Protein AF-A0A9W4XB88-F1 (afdb_monomer_lite)

Organism: NCBI:txid1114861

Secondary structure (DSSP, 8-state):
---TTS-------HHHHHHHHHHHHH-TT---EEEPP--HHHHHHHHHHHTSHHHHHHHHHHHHHHHHHTT--EEEEEESTTGGGS-HHHHHHHHHHHHHHHTTTSEEEEEE--SSTTTTTTS-HHHHHHH-SEEEE-GGG-S-THHHHHTT--GGGEEEEE-GGGT--HHHHHHHHHT-EEETTEEE----EEES-SSSTTHHHHHHHHHHHHHHHHT--SEEEEEHHHHHHTSSS--EEEEEEEEESSSEEEEEEEEE-TTSS-EEE---EE-S-SEEPPPEE-SS-B-EEEEEEEEETTEEEEEEEEETTEEESSS--TT-EEEEEEEEEPPTT--EEEEEEEEEEEE-TTS-EEEEEEEEEEEE-

Radius of gyration: 24.88 Å; chains: 1; bounding box: 61×43×67 Å

InterPro domains:
  IPR001223 Glycoside hydrolase family 18, catalytic domain [PF00704] (17-178)
  IPR001223 Glycoside hydrolase family 18, catalytic domain [PS51910] (1-216)
  IPR001229 Jacalin-like lectin domain [PF01419] (239-347)
  IPR001579 Glycosyl hydrolase family 18, active site [PS01095] (72-80)
  IPR017853 Glycoside hydrolase superfamily [SSF51445] (14-201)
  IPR036404 Jacalin-like lectin domain superfamily [G3DSA:2.100.10.30] (217-355)
  IPR036404 Jacalin-like lectin domain superfamily [SSF51101] (225-347)
  IPR050314 Glycosyl hydrolase family 18 [PTHR11177] (21-157)

pLDDT: mean 88.57, std 10.97, range [40.69, 98.81]

Structure (mmCIF, N/CA/C/O backbone):
data_AF-A0A9W4XB88-F1
#
_entry.id   AF-A0A9W4XB88-F1
#
loop_
_atom_site.group_PDB
_atom_site.id
_atom_site.type_symbol
_atom_site.label_atom_id
_atom_site.label_alt_id
_atom_site.label_comp_id
_atom_site.label_asym_id
_atom_site.label_entity_id
_atom_site.label_seq_id
_atom_site.pdbx_PDB_ins_code
_atom_site.Cartn_x
_atom_site.Cartn_y
_atom_site.Cartn_z
_atom_site.occupancy
_atom_site.B_iso_or_equiv
_atom_site.auth_seq_id
_atom_site.auth_comp_id
_atom_site.auth_asym_id
_atom_site.auth_atom_id
_atom_site.pdbx_PDB_model_num
ATOM 1 N N . MET A 1 1 ? 18.241 16.055 -10.807 1.00 57.50 1 MET A N 1
ATOM 2 C CA . MET A 1 1 ? 19.396 16.071 -11.732 1.00 57.50 1 MET A CA 1
ATOM 3 C C . MET A 1 1 ? 19.691 17.529 -12.034 1.00 57.50 1 MET A C 1
ATOM 5 O O . MET A 1 1 ? 18.735 18.266 -12.198 1.00 57.50 1 MET A O 1
ATOM 9 N N . SER A 1 2 ? 20.945 17.982 -12.003 1.00 54.78 2 SER A N 1
ATOM 10 C CA . SER A 1 2 ? 21.281 19.403 -12.239 1.00 54.78 2 SER A CA 1
ATOM 11 C C . SER A 1 2 ? 22.012 19.651 -13.565 1.00 54.78 2 SER A C 1
ATOM 13 O O . SER A 1 2 ? 22.229 20.803 -13.932 1.00 54.78 2 SER A O 1
ATOM 15 N N . ASN A 1 3 ? 22.405 18.588 -14.283 1.00 72.94 3 ASN A N 1
ATOM 16 C CA . ASN A 1 3 ? 23.059 18.677 -15.588 1.00 72.94 3 ASN A CA 1
ATOM 17 C C . ASN A 1 3 ? 22.873 17.377 -16.412 1.00 72.94 3 ASN A C 1
ATOM 19 O O . ASN A 1 3 ? 23.525 16.374 -16.105 1.00 72.94 3 ASN A O 1
ATOM 23 N N . PRO A 1 4 ? 22.063 17.367 -17.487 1.00 69.00 4 PRO A N 1
ATOM 24 C CA . PRO A 1 4 ? 21.826 16.169 -18.303 1.00 69.00 4 PRO A CA 1
ATOM 25 C C . PRO A 1 4 ? 23.046 15.722 -19.125 1.00 69.00 4 PRO A C 1
ATOM 27 O O . PRO A 1 4 ? 23.120 14.569 -19.539 1.00 69.00 4 PRO A O 1
ATOM 30 N N . SER A 1 5 ? 24.036 16.598 -19.338 1.00 70.44 5 SER A N 1
ATOM 31 C CA . SER A 1 5 ? 25.291 16.249 -20.030 1.00 70.44 5 SER A CA 1
ATOM 32 C C . SER A 1 5 ? 26.316 15.572 -19.113 1.00 70.44 5 SER A C 1
ATOM 34 O O . SER A 1 5 ? 27.331 15.066 -19.585 1.00 70.44 5 SER A O 1
ATOM 36 N N . SER A 1 6 ? 26.070 15.579 -17.801 1.00 72.38 6 SER A N 1
ATOM 37 C CA . SER A 1 6 ? 26.894 14.928 -16.781 1.00 72.38 6 SER A CA 1
ATOM 38 C C . SER A 1 6 ? 25.986 14.516 -15.619 1.00 72.38 6 SER A C 1
ATOM 40 O O . SER A 1 6 ? 25.973 15.198 -14.589 1.00 72.38 6 SER A O 1
ATOM 42 N N . PRO A 1 7 ? 25.190 13.445 -15.779 1.00 70.75 7 PRO A N 1
ATOM 43 C CA . PRO A 1 7 ? 24.129 13.116 -14.841 1.00 70.75 7 PRO A CA 1
ATOM 44 C C . PRO A 1 7 ? 24.719 12.687 -13.498 1.00 70.75 7 PRO A C 1
ATOM 46 O O . PRO A 1 7 ? 25.173 11.558 -13.342 1.00 70.75 7 PRO A O 1
ATOM 49 N N . THR A 1 8 ? 24.720 13.589 -12.522 1.00 71.75 8 THR A N 1
ATOM 50 C CA . THR A 1 8 ? 25.114 13.311 -11.139 1.00 71.75 8 THR A CA 1
ATOM 51 C C . THR A 1 8 ? 23.884 13.281 -10.237 1.00 71.75 8 THR A C 1
ATOM 53 O O . THR A 1 8 ? 22.905 14.005 -10.449 1.00 71.75 8 THR A O 1
ATOM 56 N N . LEU A 1 9 ? 23.936 12.426 -9.217 1.00 71.50 9 LEU A N 1
ATOM 57 C CA . LEU A 1 9 ? 22.961 12.380 -8.133 1.00 71.50 9 LEU A CA 1
ATOM 58 C C . LEU A 1 9 ? 23.673 12.780 -6.843 1.00 71.50 9 LEU A C 1
ATOM 60 O O . LEU A 1 9 ? 24.771 12.297 -6.564 1.00 71.50 9 LEU A O 1
ATOM 64 N N . GLN A 1 10 ? 23.073 13.688 -6.075 1.00 68.00 10 GLN A N 1
ATOM 65 C CA . GLN A 1 10 ? 23.586 14.032 -4.753 1.00 68.00 10 GLN A CA 1
ATOM 66 C C . GLN A 1 10 ? 23.258 12.889 -3.792 1.00 68.00 10 GLN A C 1
ATOM 68 O O . GLN A 1 10 ? 22.111 12.465 -3.706 1.00 68.00 10 GLN A O 1
ATOM 73 N N . THR A 1 11 ? 24.265 12.393 -3.078 1.00 64.31 11 THR A N 1
ATOM 74 C CA . THR A 1 11 ? 24.152 11.196 -2.231 1.00 64.31 11 THR A CA 1
ATOM 75 C C . THR A 1 11 ? 24.088 11.502 -0.739 1.00 64.31 11 THR A C 1
ATOM 77 O O . THR A 1 11 ? 23.807 10.604 0.041 1.00 64.31 11 THR A O 1
ATOM 80 N N . SER A 1 12 ? 24.330 12.748 -0.320 1.00 65.62 12 SER A N 1
ATOM 81 C CA . SER A 1 12 ? 24.281 13.152 1.086 1.00 65.62 12 SER A CA 1
ATOM 82 C C . SER A 1 12 ? 22.982 13.892 1.407 1.00 65.62 12 SER A C 1
ATOM 84 O O . SER A 1 12 ? 22.835 15.084 1.126 1.00 65.62 12 SER A O 1
ATOM 86 N N . ASN A 1 13 ? 22.045 13.180 2.033 1.00 75.44 13 ASN A N 1
ATOM 87 C CA . ASN A 1 13 ? 20.877 13.763 2.685 1.00 75.44 13 ASN A CA 1
ATOM 88 C C . ASN A 1 13 ? 20.755 13.176 4.099 1.00 75.44 13 ASN A C 1
ATOM 90 O O . ASN A 1 13 ? 20.340 12.034 4.281 1.00 75.44 13 ASN A O 1
ATOM 94 N N . THR A 1 14 ? 21.140 13.961 5.106 1.00 78.88 14 THR A N 1
ATOM 95 C CA . THR A 1 14 ? 21.128 13.533 6.514 1.00 78.88 14 THR A CA 1
ATOM 96 C C . THR A 1 14 ? 19.728 13.197 7.018 1.00 78.88 14 THR A C 1
ATOM 98 O O . THR A 1 14 ? 19.592 12.334 7.878 1.00 78.88 14 THR A O 1
ATOM 101 N N . TYR A 1 15 ? 18.690 13.836 6.472 1.00 83.38 15 TYR A N 1
ATOM 102 C CA . TYR A 1 15 ? 17.307 13.547 6.839 1.00 83.38 15 TYR A CA 1
ATOM 103 C C . TYR A 1 15 ? 16.856 12.185 6.298 1.00 83.38 15 TYR A C 1
ATOM 105 O O . TYR A 1 15 ? 16.325 11.379 7.057 1.00 83.38 15 TYR A O 1
ATOM 113 N N . LEU A 1 16 ? 17.156 11.888 5.028 1.00 86.81 16 LEU A N 1
ATOM 114 C CA . LEU A 1 16 ? 16.873 10.579 4.428 1.00 86.81 16 LEU A CA 1
ATOM 115 C C . LEU A 1 16 ? 17.572 9.450 5.196 1.00 86.81 16 LEU A C 1
ATOM 117 O O . LEU A 1 16 ? 16.940 8.452 5.530 1.00 86.81 16 LEU A O 1
ATOM 121 N N . ALA A 1 17 ? 18.856 9.628 5.523 1.00 87.25 17 ALA A N 1
ATOM 122 C CA . ALA A 1 17 ? 19.613 8.630 6.275 1.00 87.25 17 ALA A CA 1
ATOM 123 C C . ALA A 1 17 ? 18.970 8.323 7.640 1.00 87.25 17 ALA A C 1
ATOM 125 O O . ALA A 1 17 ? 18.869 7.158 8.018 1.00 87.25 17 ALA A O 1
ATOM 126 N N . GLN A 1 18 ? 18.484 9.344 8.356 1.00 89.00 18 GLN A N 1
ATOM 127 C CA . GLN A 1 18 ? 17.785 9.142 9.627 1.00 89.00 18 GLN A CA 1
ATOM 128 C C . GLN A 1 18 ? 16.460 8.391 9.439 1.00 89.00 18 GLN A C 1
ATOM 130 O O . GLN A 1 18 ? 16.188 7.458 10.187 1.00 89.00 18 GLN A O 1
ATOM 135 N N . GLN A 1 19 ? 15.670 8.738 8.417 1.00 89.62 19 GLN A N 1
ATOM 136 C CA . GLN A 1 19 ? 14.402 8.054 8.131 1.00 89.62 19 GLN A CA 1
ATOM 137 C C . GLN A 1 19 ? 14.600 6.567 7.807 1.00 89.62 19 GLN A C 1
ATOM 139 O O . GLN A 1 19 ? 13.843 5.730 8.296 1.00 89.62 19 GLN A O 1
ATOM 144 N N . VAL A 1 20 ? 15.623 6.228 7.015 1.00 92.19 20 VAL A N 1
ATOM 145 C CA . VAL A 1 20 ? 15.955 4.832 6.684 1.00 92.19 20 VAL A CA 1
ATOM 146 C C . VAL A 1 20 ? 16.374 4.056 7.935 1.00 92.19 20 VAL A C 1
ATOM 148 O O . VAL A 1 20 ? 15.894 2.942 8.153 1.00 92.19 20 VAL A O 1
ATOM 151 N N . LEU A 1 21 ? 17.221 4.649 8.783 1.00 91.31 21 LEU A N 1
ATOM 152 C CA . LEU A 1 21 ? 17.644 4.039 10.047 1.00 91.31 21 LEU A CA 1
ATOM 153 C C . LEU A 1 21 ? 16.460 3.797 10.989 1.00 91.31 21 LEU A C 1
ATOM 155 O O . LEU A 1 21 ? 16.327 2.698 11.527 1.00 91.31 21 LEU A O 1
ATOM 159 N N . ASP A 1 22 ? 15.587 4.790 11.156 1.00 90.25 22 ASP A N 1
ATOM 160 C CA . ASP A 1 22 ? 14.412 4.685 12.022 1.00 90.25 22 ASP A CA 1
ATOM 161 C C . ASP A 1 22 ? 13.444 3.607 11.513 1.00 90.25 22 ASP A C 1
ATOM 163 O O . ASP A 1 22 ? 12.981 2.774 12.293 1.00 90.25 22 ASP A O 1
ATOM 167 N N . ALA A 1 23 ? 13.185 3.563 10.201 1.00 86.81 23 ALA A N 1
ATOM 168 C CA . ALA A 1 23 ? 12.319 2.556 9.591 1.00 86.81 23 ALA A CA 1
ATOM 169 C C . ALA A 1 23 ? 12.848 1.129 9.816 1.00 86.81 23 ALA A C 1
ATOM 171 O O . ALA A 1 23 ? 12.098 0.249 10.246 1.00 86.81 23 ALA A O 1
ATOM 172 N N . ARG A 1 24 ? 14.149 0.907 9.595 1.00 92.31 24 ARG A N 1
ATOM 173 C CA . ARG A 1 24 ? 14.790 -0.403 9.798 1.00 92.31 24 ARG A CA 1
ATOM 174 C C . ARG A 1 24 ? 14.900 -0.794 11.270 1.00 92.31 24 ARG A C 1
ATOM 176 O O . ARG A 1 24 ? 14.856 -1.980 11.584 1.00 92.31 24 ARG A O 1
ATOM 183 N N . ALA A 1 25 ? 14.996 0.174 12.181 1.00 89.38 25 ALA A N 1
ATOM 184 C CA . ALA A 1 25 ? 14.941 -0.097 13.615 1.00 89.38 25 ALA A CA 1
ATOM 185 C C . ALA A 1 25 ? 13.572 -0.653 14.050 1.00 89.38 25 ALA A C 1
ATOM 187 O O . ALA A 1 25 ? 13.515 -1.463 14.974 1.00 89.38 25 ALA A O 1
ATOM 188 N N . GLN A 1 26 ? 12.483 -0.246 13.383 1.00 82.62 26 GLN A N 1
ATOM 189 C CA . GLN A 1 26 ? 11.132 -0.767 13.638 1.00 82.62 26 GLN A CA 1
ATOM 190 C C . GLN A 1 26 ? 10.851 -2.078 12.895 1.00 82.62 26 GLN A C 1
ATOM 192 O O . GLN A 1 26 ? 10.185 -2.963 13.429 1.00 82.62 26 GLN A O 1
ATOM 197 N N . ASN A 1 27 ? 11.347 -2.207 11.663 1.00 83.69 27 ASN A N 1
ATOM 198 C CA . ASN A 1 27 ? 11.201 -3.406 10.850 1.00 83.69 27 ASN A CA 1
ATOM 199 C C . ASN A 1 27 ? 12.505 -3.684 10.080 1.00 83.69 27 ASN A C 1
ATOM 201 O O . ASN A 1 27 ? 12.722 -3.068 9.035 1.00 83.69 27 ASN A O 1
ATOM 205 N N . PRO A 1 28 ? 13.362 -4.611 10.546 1.00 90.81 28 PRO A N 1
ATOM 206 C CA . PRO A 1 28 ? 14.649 -4.877 9.903 1.00 90.81 28 PRO A CA 1
ATOM 207 C C . PRO A 1 28 ? 14.517 -5.457 8.487 1.00 90.81 28 PRO A C 1
ATOM 209 O O . PRO A 1 28 ? 15.451 -5.322 7.698 1.00 90.81 28 PRO A O 1
ATOM 212 N N . ASP A 1 29 ? 13.360 -6.037 8.154 1.00 90.81 29 ASP A N 1
ATOM 213 C CA . ASP A 1 29 ? 13.067 -6.632 6.846 1.00 90.81 29 ASP A CA 1
ATOM 214 C C . ASP A 1 29 ? 12.367 -5.646 5.888 1.00 90.81 29 ASP A C 1
ATOM 216 O O . ASP A 1 29 ? 11.941 -6.027 4.794 1.00 90.81 29 ASP A O 1
ATOM 220 N N . ILE A 1 30 ? 12.199 -4.373 6.280 1.00 93.06 30 ILE A N 1
ATOM 221 C CA . ILE A 1 30 ? 11.552 -3.378 5.419 1.00 93.06 30 ILE A CA 1
ATOM 222 C C . ILE A 1 30 ? 12.372 -3.143 4.145 1.00 93.06 30 ILE A C 1
ATOM 224 O O . ILE A 1 30 ? 13.582 -2.933 4.185 1.00 93.06 30 ILE A O 1
ATOM 228 N N . THR A 1 31 ? 11.683 -3.153 3.005 1.00 95.06 31 THR A N 1
ATOM 229 C CA . THR A 1 31 ? 12.258 -2.820 1.698 1.00 95.06 31 THR A CA 1
ATOM 230 C C . THR A 1 31 ? 11.865 -1.391 1.336 1.00 95.06 31 THR A C 1
ATOM 232 O O . THR A 1 31 ? 10.680 -1.059 1.342 1.00 95.06 31 THR A O 1
ATOM 235 N N . ILE A 1 32 ? 12.845 -0.539 1.035 1.00 95.12 32 ILE A N 1
ATOM 236 C CA . ILE A 1 32 ? 12.646 0.897 0.803 1.00 95.12 32 ILE A CA 1
ATOM 237 C C . ILE A 1 32 ? 13.098 1.258 -0.612 1.00 95.12 32 ILE A C 1
ATOM 239 O O . ILE A 1 32 ? 14.233 0.987 -1.004 1.00 95.12 32 ILE A O 1
ATOM 243 N N . PHE A 1 33 ? 12.215 1.903 -1.369 1.00 95.31 33 PHE A N 1
ATOM 244 C CA . PHE A 1 33 ? 12.476 2.348 -2.735 1.00 95.31 33 PHE A CA 1
ATOM 245 C C . PH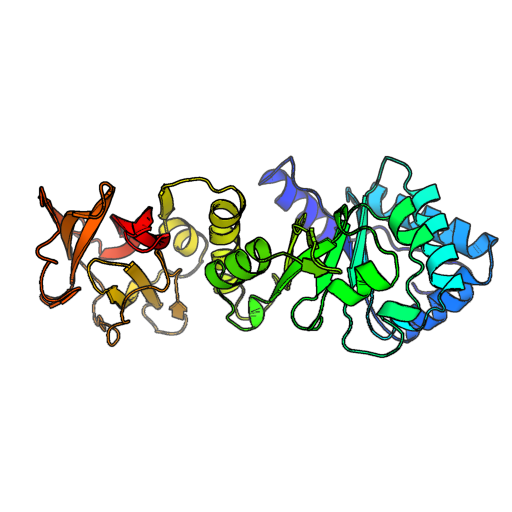E A 1 33 ? 12.683 3.864 -2.780 1.00 95.31 33 PHE A C 1
ATOM 247 O O . PHE A 1 33 ? 12.030 4.611 -2.051 1.00 95.31 33 PHE A O 1
ATOM 254 N N . ALA A 1 34 ? 13.556 4.330 -3.673 1.00 93.75 34 ALA A N 1
ATOM 255 C CA . ALA A 1 34 ? 13.571 5.723 -4.104 1.00 93.75 34 ALA A CA 1
ATOM 256 C C . ALA A 1 34 ? 12.558 5.924 -5.237 1.00 93.75 34 ALA A C 1
ATOM 258 O O . ALA A 1 34 ? 12.628 5.224 -6.240 1.00 93.75 34 ALA A O 1
ATOM 259 N N . LEU A 1 35 ? 11.671 6.910 -5.118 1.00 91.81 35 LEU A N 1
ATOM 260 C CA . LEU A 1 35 ? 10.757 7.297 -6.194 1.00 91.81 35 LEU A CA 1
ATOM 261 C C . LEU A 1 35 ? 11.382 8.394 -7.063 1.00 91.81 35 LEU A C 1
ATOM 263 O O . LEU A 1 35 ? 11.873 9.403 -6.545 1.00 91.81 35 LEU A O 1
ATOM 267 N N . LEU A 1 36 ? 11.336 8.234 -8.386 1.00 89.25 36 LEU A N 1
ATOM 268 C CA . LEU A 1 36 ? 11.672 9.319 -9.301 1.00 89.25 36 LEU A CA 1
ATOM 269 C C . LEU A 1 36 ? 10.607 10.421 -9.246 1.00 89.25 36 LEU A C 1
ATOM 271 O O . LEU A 1 36 ? 9.445 10.185 -9.555 1.00 89.25 36 LEU A O 1
ATOM 275 N N . ALA A 1 37 ? 11.015 11.654 -8.946 1.00 82.06 37 ALA A N 1
ATOM 276 C CA . ALA A 1 37 ? 10.135 12.809 -9.099 1.00 82.06 37 ALA A CA 1
ATOM 277 C C . ALA A 1 37 ? 9.728 13.010 -10.572 1.00 82.06 37 ALA A C 1
ATOM 279 O O . ALA A 1 37 ? 10.556 12.876 -11.474 1.00 82.06 37 ALA A O 1
ATOM 280 N N . TYR A 1 38 ? 8.481 13.406 -10.818 1.00 79.44 38 TYR A N 1
ATOM 281 C CA . TYR A 1 38 ? 7.939 13.571 -12.164 1.00 79.44 38 TYR A CA 1
ATOM 282 C C . TYR A 1 38 ? 7.735 15.059 -12.497 1.00 79.44 38 TYR A C 1
ATOM 284 O O . TYR A 1 38 ? 6.880 15.749 -11.949 1.00 79.44 38 TYR A O 1
ATOM 292 N N . THR A 1 39 ? 8.549 15.594 -13.411 1.00 89.31 39 THR A N 1
ATOM 293 C CA . THR A 1 39 ? 8.361 16.939 -13.983 1.00 89.31 39 THR A CA 1
ATOM 294 C C . THR A 1 39 ? 8.716 16.940 -15.467 1.00 89.31 39 THR A C 1
ATOM 296 O O . THR A 1 39 ? 9.414 16.049 -15.964 1.00 89.31 39 THR A O 1
ATOM 299 N N . GLN A 1 40 ? 8.246 17.953 -16.204 1.00 93.06 40 GLN A N 1
ATOM 300 C CA . GLN A 1 40 ? 8.570 18.073 -17.628 1.00 93.06 40 GLN A CA 1
ATOM 301 C C . GLN A 1 40 ? 10.076 18.285 -17.837 1.00 93.06 40 GLN A C 1
ATOM 303 O O . GLN A 1 40 ? 10.646 17.756 -18.786 1.00 93.06 40 GLN A O 1
ATOM 308 N N . GLU A 1 41 ? 10.729 19.016 -16.932 1.00 92.56 41 GLU A N 1
ATOM 309 C CA . GLU A 1 41 ? 12.181 19.214 -16.940 1.00 92.56 41 GLU A CA 1
ATOM 310 C C . GLU A 1 41 ? 12.925 17.881 -16.786 1.00 92.56 41 GLU A C 1
ATOM 312 O O . GLU A 1 41 ? 13.760 17.548 -17.623 1.00 92.56 41 GLU A O 1
ATOM 317 N N . ILE A 1 42 ? 12.537 17.064 -15.799 1.00 91.12 42 ILE A N 1
ATOM 318 C CA . ILE A 1 42 ? 13.112 15.727 -15.586 1.00 91.12 42 ILE A CA 1
ATOM 319 C C . ILE A 1 42 ? 12.913 14.842 -16.821 1.00 91.12 42 ILE A C 1
ATOM 321 O O . ILE A 1 42 ? 13.832 14.137 -17.233 1.00 91.12 42 ILE A O 1
ATOM 325 N N . THR A 1 43 ? 11.740 14.905 -17.451 1.00 93.81 43 THR A N 1
ATOM 326 C CA . THR A 1 43 ? 11.447 14.131 -18.667 1.00 93.81 43 THR A CA 1
ATOM 327 C C . THR A 1 43 ? 12.343 14.551 -19.836 1.00 93.81 43 THR A C 1
ATOM 329 O O . THR A 1 43 ? 12.886 13.694 -20.535 1.00 93.81 43 THR A O 1
ATOM 332 N N . ASN A 1 44 ? 12.551 15.853 -20.040 1.00 94.50 44 ASN A N 1
ATOM 333 C CA . ASN A 1 44 ? 13.421 16.369 -21.101 1.00 94.50 44 ASN A CA 1
ATOM 334 C C . ASN A 1 44 ? 14.895 15.974 -20.875 1.00 94.50 44 ASN A C 1
ATOM 336 O O . ASN A 1 44 ? 15.601 15.592 -21.818 1.00 94.50 44 ASN A O 1
ATOM 340 N N . ASP A 1 45 ? 15.351 16.015 -19.622 1.00 93.75 45 ASP A N 1
ATOM 341 C CA . ASP A 1 45 ? 16.680 15.544 -19.232 1.00 93.75 45 ASP A CA 1
ATOM 342 C C . ASP A 1 45 ? 16.841 14.047 -19.516 1.00 93.75 45 ASP A C 1
ATOM 344 O O . ASP A 1 45 ? 17.825 13.634 -20.138 1.00 93.75 45 ASP A O 1
ATOM 348 N N . LEU A 1 46 ? 15.847 13.233 -19.143 1.00 95.19 46 LEU A N 1
ATOM 349 C CA . LEU A 1 46 ? 15.834 11.799 -19.433 1.00 95.19 46 LEU A CA 1
ATOM 350 C C . LEU A 1 46 ? 15.890 11.526 -20.935 1.00 95.19 46 LEU A C 1
ATOM 352 O O . LEU A 1 46 ? 16.672 10.682 -21.361 1.00 95.19 46 LEU A O 1
ATOM 356 N N . GLN A 1 47 ? 15.133 12.252 -21.761 1.00 95.81 47 GLN A N 1
ATOM 357 C CA . GLN A 1 47 ? 15.205 12.106 -23.220 1.00 95.81 47 GLN A CA 1
ATOM 358 C C . GLN A 1 47 ? 16.624 12.358 -23.745 1.00 95.81 47 GLN A C 1
ATOM 360 O O . GLN A 1 47 ? 17.118 11.595 -24.579 1.00 95.81 47 GLN A O 1
ATOM 365 N N . THR A 1 48 ? 17.296 13.394 -23.237 1.00 95.75 48 THR A N 1
ATOM 366 C CA . THR A 1 48 ? 18.683 13.719 -23.602 1.00 95.75 48 THR A CA 1
ATOM 367 C C . THR A 1 48 ? 19.644 12.601 -23.196 1.00 95.75 48 THR A C 1
ATOM 369 O O . THR A 1 48 ? 20.459 12.158 -24.009 1.00 95.75 48 THR A O 1
ATOM 372 N N . ILE A 1 49 ? 19.517 12.108 -21.962 1.00 96.81 49 ILE A N 1
ATOM 373 C CA . ILE A 1 49 ? 20.351 11.039 -21.401 1.00 96.81 49 ILE A CA 1
ATOM 374 C C . ILE A 1 49 ? 20.140 9.723 -22.162 1.00 96.81 49 ILE A C 1
ATOM 376 O O . ILE A 1 49 ? 21.109 9.111 -22.604 1.00 96.81 49 ILE A O 1
ATOM 380 N N . ILE A 1 50 ? 18.889 9.297 -22.357 1.00 97.81 50 ILE A N 1
ATOM 381 C CA . ILE A 1 50 ? 18.529 8.015 -22.988 1.00 97.81 50 ILE A CA 1
ATOM 382 C C . ILE A 1 50 ? 18.992 7.960 -24.447 1.00 97.81 50 ILE A C 1
ATOM 384 O O . ILE A 1 50 ? 19.443 6.915 -24.923 1.00 97.81 50 ILE A O 1
ATOM 388 N N . ASN A 1 51 ? 18.935 9.088 -25.158 1.00 96.75 51 ASN A N 1
ATOM 389 C CA . ASN A 1 51 ? 19.367 9.165 -26.553 1.00 96.75 51 ASN A CA 1
ATOM 390 C C . ASN A 1 51 ? 20.897 9.066 -26.727 1.00 96.75 51 ASN A C 1
ATOM 392 O O . ASN A 1 51 ? 21.368 8.920 -27.856 1.00 96.75 51 ASN A O 1
ATOM 396 N N . ASN A 1 52 ? 21.675 9.100 -25.639 1.00 97.44 52 ASN A N 1
ATOM 397 C CA . ASN A 1 52 ? 23.120 8.904 -25.649 1.00 97.44 52 ASN A CA 1
ATOM 398 C C . ASN A 1 52 ? 23.505 7.658 -24.820 1.00 97.44 52 ASN A C 1
ATOM 400 O O . ASN A 1 52 ? 23.488 7.713 -23.590 1.00 97.44 52 ASN A O 1
ATOM 404 N N . PRO A 1 53 ? 23.936 6.547 -25.452 1.00 97.00 53 PRO A N 1
ATOM 405 C CA . PRO A 1 53 ? 24.236 5.298 -24.744 1.00 97.00 53 PRO A CA 1
ATOM 406 C C . PRO A 1 53 ? 25.257 5.419 -23.601 1.00 97.00 53 PRO A C 1
ATOM 408 O O . PRO A 1 53 ? 25.142 4.718 -22.593 1.00 97.00 53 PRO A O 1
ATOM 411 N N . ALA A 1 54 ? 26.248 6.309 -23.731 1.00 96.06 54 ALA A N 1
ATOM 412 C CA . ALA A 1 54 ? 27.255 6.526 -22.693 1.00 96.06 54 ALA A CA 1
ATOM 413 C C . ALA A 1 54 ? 26.673 7.280 -21.485 1.00 96.06 54 ALA A C 1
ATOM 415 O O . ALA A 1 54 ? 26.936 6.900 -20.340 1.00 96.06 54 ALA A O 1
ATOM 416 N N . LEU A 1 55 ? 25.838 8.300 -21.730 1.00 97.25 55 LEU A N 1
ATOM 417 C CA . LEU A 1 55 ? 25.138 9.024 -20.662 1.00 97.25 55 LEU A CA 1
ATOM 418 C C . LEU A 1 55 ? 24.123 8.124 -19.968 1.00 97.25 55 LEU A C 1
ATOM 420 O O . LEU A 1 55 ? 24.082 8.111 -18.745 1.00 97.25 55 LEU A O 1
ATOM 424 N N . LEU A 1 56 ? 23.367 7.329 -20.726 1.00 98.00 56 LEU A N 1
ATOM 425 C CA . LEU A 1 56 ? 22.405 6.379 -20.180 1.00 98.00 56 LEU A CA 1
ATOM 426 C C . LEU A 1 56 ? 23.070 5.341 -19.266 1.00 98.00 56 LEU A C 1
ATOM 428 O O . LEU A 1 56 ? 22.594 5.097 -18.160 1.00 98.00 56 LEU A O 1
ATOM 432 N N . THR A 1 57 ? 24.201 4.773 -19.694 1.00 97.75 57 THR A N 1
ATOM 433 C CA . THR A 1 57 ? 24.962 3.810 -18.877 1.00 97.75 57 THR A CA 1
ATOM 434 C C . THR A 1 57 ? 25.488 4.461 -17.597 1.00 97.75 57 THR A C 1
ATOM 436 O O . THR A 1 57 ? 25.375 3.892 -16.510 1.00 97.75 57 THR A O 1
ATOM 439 N N . THR A 1 58 ? 26.031 5.676 -17.715 1.00 96.31 58 THR A N 1
ATOM 440 C CA . THR A 1 58 ? 26.513 6.456 -16.565 1.00 96.31 58 THR A CA 1
ATOM 441 C C . THR A 1 58 ? 25.373 6.773 -15.603 1.00 96.31 58 THR A C 1
ATOM 443 O O . THR A 1 58 ? 25.515 6.594 -14.398 1.00 96.31 58 THR A O 1
ATOM 446 N N . PHE A 1 59 ? 24.224 7.195 -16.128 1.00 96.06 59 PHE A N 1
ATOM 447 C CA . PHE A 1 59 ? 23.047 7.512 -15.335 1.00 96.06 59 PHE A CA 1
ATOM 448 C C . PHE A 1 59 ? 22.534 6.292 -14.568 1.00 96.06 59 PHE A C 1
ATOM 450 O O . PHE A 1 59 ? 22.393 6.376 -13.353 1.00 96.06 59 PHE A O 1
ATOM 457 N N . ALA A 1 60 ? 22.344 5.149 -15.234 1.00 97.81 60 ALA A N 1
ATOM 458 C CA . ALA A 1 60 ? 21.891 3.923 -14.577 1.00 97.81 60 ALA A CA 1
ATOM 459 C C . ALA A 1 60 ? 22.857 3.467 -13.466 1.00 97.81 60 ALA A C 1
ATOM 461 O O . ALA A 1 60 ? 22.427 3.122 -12.367 1.00 97.81 60 ALA A O 1
ATOM 462 N N . THR A 1 61 ? 24.169 3.566 -13.711 1.00 96.81 61 THR A N 1
ATOM 463 C CA . THR A 1 61 ? 25.203 3.283 -12.698 1.00 96.81 61 THR A CA 1
ATOM 464 C C . THR A 1 61 ? 25.107 4.245 -11.512 1.00 96.81 61 THR A C 1
ATOM 466 O O . THR A 1 61 ? 25.226 3.840 -10.358 1.00 96.81 61 THR A O 1
ATOM 469 N N . ASN A 1 62 ? 24.861 5.527 -11.777 1.00 95.38 62 ASN A N 1
ATOM 470 C CA . ASN A 1 62 ? 24.724 6.532 -10.730 1.00 95.38 62 ASN A CA 1
ATOM 471 C C . ASN A 1 62 ? 23.454 6.343 -9.896 1.00 95.38 62 ASN A C 1
ATOM 473 O O . ASN A 1 62 ? 23.509 6.591 -8.694 1.00 95.38 62 ASN A O 1
ATOM 477 N N . VAL A 1 63 ? 22.352 5.864 -10.485 1.00 96.19 63 VAL A N 1
ATOM 478 C CA . VAL A 1 63 ? 21.156 5.459 -9.726 1.00 96.19 63 VAL A CA 1
ATOM 479 C C . VAL A 1 63 ? 21.502 4.305 -8.783 1.00 96.19 63 VAL A C 1
ATOM 481 O O . VAL A 1 63 ? 21.267 4.434 -7.587 1.00 96.19 63 VAL A O 1
ATOM 484 N N . ALA A 1 64 ? 22.151 3.239 -9.265 1.00 96.81 64 ALA A N 1
ATOM 485 C CA . ALA A 1 64 ? 22.570 2.121 -8.410 1.00 96.81 64 ALA A CA 1
ATOM 486 C C . ALA A 1 64 ? 23.501 2.573 -7.264 1.00 96.81 64 ALA A C 1
ATOM 488 O O . ALA A 1 64 ? 23.310 2.193 -6.111 1.00 96.81 64 ALA A O 1
ATOM 489 N N . ASN A 1 65 ? 24.464 3.458 -7.550 1.00 95.25 65 ASN A N 1
ATOM 490 C CA . ASN A 1 65 ? 25.331 4.048 -6.526 1.00 95.25 65 ASN A CA 1
ATOM 491 C C . ASN A 1 65 ? 24.550 4.902 -5.519 1.00 95.25 65 ASN A C 1
ATOM 493 O O . ASN A 1 65 ? 24.882 4.924 -4.336 1.00 95.25 65 ASN A O 1
ATOM 497 N N . PHE A 1 66 ? 23.535 5.641 -5.971 1.00 94.06 66 PHE A N 1
ATOM 498 C CA . PHE A 1 66 ? 22.672 6.411 -5.083 1.00 94.06 66 PHE A CA 1
ATOM 499 C C . PHE A 1 66 ? 21.904 5.493 -4.126 1.00 94.06 66 PHE A C 1
ATOM 501 O O . PHE A 1 66 ? 21.897 5.775 -2.929 1.00 94.06 66 PHE A O 1
ATOM 508 N N . LEU A 1 67 ? 21.332 4.389 -4.622 1.00 95.50 67 LEU A N 1
ATOM 509 C CA . LEU A 1 67 ? 20.651 3.396 -3.785 1.00 95.50 67 LEU A CA 1
ATOM 510 C C . LEU A 1 67 ? 21.610 2.796 -2.746 1.00 95.50 67 LEU A C 1
ATOM 512 O O . LEU A 1 67 ? 21.305 2.820 -1.555 1.00 95.50 67 LEU A O 1
ATOM 516 N N . ALA A 1 68 ? 22.806 2.380 -3.181 1.00 94.69 68 ALA A N 1
ATOM 517 C CA . ALA A 1 68 ? 23.849 1.829 -2.313 1.00 94.69 68 ALA A CA 1
ATOM 518 C C . ALA A 1 68 ? 24.228 2.782 -1.171 1.00 94.69 68 ALA A C 1
ATOM 520 O O . ALA A 1 68 ? 24.267 2.403 -0.003 1.00 94.69 68 ALA A O 1
ATOM 521 N N . ASN A 1 69 ? 24.500 4.043 -1.513 1.00 93.00 69 ASN A N 1
ATOM 522 C CA . ASN A 1 69 ? 24.978 5.045 -0.562 1.00 93.00 69 ASN A CA 1
ATOM 523 C C . ASN A 1 69 ? 23.911 5.478 0.454 1.00 93.00 69 ASN A C 1
ATOM 525 O O . ASN A 1 69 ? 24.264 6.083 1.464 1.00 93.00 69 ASN A O 1
ATOM 529 N N . ASN A 1 70 ? 22.634 5.202 0.181 1.00 92.12 70 ASN A N 1
ATOM 530 C CA . ASN A 1 70 ? 21.511 5.568 1.044 1.00 92.12 70 ASN A CA 1
ATOM 531 C C . ASN A 1 70 ? 20.813 4.348 1.670 1.00 92.12 70 ASN A C 1
ATOM 533 O O . ASN A 1 70 ? 19.751 4.514 2.262 1.00 92.12 70 ASN A O 1
ATOM 537 N N . ASP A 1 71 ? 21.398 3.149 1.551 1.00 92.75 71 ASP A N 1
ATOM 538 C CA . ASP A 1 71 ? 20.845 1.890 2.077 1.00 92.75 71 ASP A CA 1
ATOM 539 C C . ASP A 1 71 ? 19.387 1.634 1.633 1.00 92.75 71 ASP A C 1
ATOM 541 O O . ASP A 1 71 ? 18.514 1.225 2.408 1.00 92.75 71 ASP A O 1
ATOM 545 N N . LEU A 1 72 ? 19.127 1.909 0.352 1.00 95.81 72 LEU A N 1
ATOM 546 C CA . LEU A 1 72 ? 17.844 1.679 -0.308 1.00 95.81 72 LEU A CA 1
ATOM 547 C C . LEU A 1 72 ? 17.888 0.385 -1.121 1.00 95.81 72 LEU A C 1
ATOM 549 O O . LEU A 1 72 ? 18.936 -0.030 -1.612 1.00 95.81 72 LEU A O 1
ATOM 553 N N . ASN A 1 73 ? 16.727 -0.235 -1.303 1.00 97.88 73 ASN A N 1
ATOM 554 C CA . ASN A 1 73 ? 16.597 -1.541 -1.941 1.00 97.88 73 ASN A CA 1
ATOM 555 C C . ASN A 1 73 ? 16.162 -1.464 -3.403 1.00 97.88 73 ASN A C 1
ATOM 557 O O . ASN A 1 73 ? 16.289 -2.454 -4.115 1.00 97.88 73 ASN A O 1
ATOM 561 N N . GLY A 1 74 ? 15.641 -0.328 -3.862 1.00 97.56 74 GLY A N 1
ATOM 562 C CA . GLY A 1 74 ? 15.139 -0.234 -5.225 1.00 97.56 74 GLY A CA 1
ATOM 563 C C . GLY A 1 74 ? 14.776 1.167 -5.676 1.00 97.56 74 GLY A C 1
ATOM 564 O O . GLY A 1 74 ? 14.910 2.145 -4.936 1.00 97.56 74 GLY A O 1
ATOM 565 N N . PHE A 1 75 ? 14.309 1.250 -6.915 1.00 97.75 75 PHE A N 1
ATOM 566 C CA . PHE A 1 75 ? 13.911 2.487 -7.573 1.00 97.75 75 PHE A CA 1
ATOM 567 C C . PHE A 1 75 ? 12.537 2.322 -8.221 1.00 97.75 75 PHE A C 1
ATOM 569 O O . PHE A 1 75 ? 12.327 1.362 -8.958 1.00 97.75 75 PHE A O 1
ATOM 576 N N . ASP A 1 76 ? 11.619 3.245 -7.948 1.00 96.69 76 ASP A N 1
ATOM 577 C CA . ASP A 1 76 ? 10.289 3.292 -8.552 1.00 96.69 76 ASP A CA 1
ATOM 578 C C . ASP A 1 76 ? 10.198 4.410 -9.594 1.00 96.69 76 ASP A C 1
ATOM 580 O O . ASP A 1 76 ? 10.691 5.528 -9.393 1.00 96.69 76 ASP A O 1
ATOM 584 N N . ILE A 1 77 ? 9.555 4.096 -10.715 1.00 95.81 77 ILE A N 1
ATOM 585 C CA . ILE A 1 77 ? 9.276 5.035 -11.796 1.00 95.81 77 ILE A CA 1
ATOM 586 C C . ILE A 1 77 ? 7.782 5.339 -11.788 1.00 95.81 77 ILE A C 1
ATOM 588 O O . ILE A 1 77 ? 6.973 4.481 -12.143 1.00 95.81 77 ILE A O 1
ATOM 592 N N . ASP A 1 78 ? 7.435 6.586 -11.474 1.00 93.12 78 ASP A N 1
ATOM 593 C CA . ASP A 1 78 ? 6.076 7.094 -11.644 1.00 93.12 78 ASP A CA 1
ATOM 594 C C . ASP A 1 78 ? 5.772 7.275 -13.141 1.00 93.12 78 ASP A C 1
ATOM 596 O O . ASP A 1 78 ? 6.164 8.261 -13.786 1.00 93.12 78 ASP A O 1
ATOM 600 N N . TRP A 1 79 ? 5.172 6.246 -13.739 1.00 94.75 79 TRP A N 1
ATOM 601 C CA . TRP A 1 79 ? 4.898 6.174 -15.167 1.00 94.75 79 TRP A CA 1
ATOM 602 C C . TRP A 1 79 ? 3.530 6.774 -15.493 1.00 94.75 79 TRP A C 1
ATOM 604 O O . TRP A 1 79 ? 2.548 6.098 -15.817 1.00 94.75 79 TRP A O 1
ATOM 614 N N . GLU A 1 80 ? 3.506 8.096 -15.468 1.00 91.44 80 GLU A N 1
ATOM 615 C CA . GLU A 1 80 ? 2.416 8.925 -15.961 1.00 91.44 80 GLU A CA 1
ATOM 616 C C . GLU A 1 80 ? 2.962 10.178 -16.653 1.00 91.44 80 GLU A C 1
ATOM 618 O O . GLU A 1 80 ? 4.175 10.331 -16.815 1.00 91.44 80 GLU A O 1
ATOM 623 N N . GLN A 1 81 ? 2.091 11.065 -17.141 1.00 90.88 81 GLN A N 1
ATOM 624 C CA . GLN A 1 81 ? 2.564 12.309 -17.744 1.00 90.88 81 GLN A CA 1
ATOM 625 C C . GLN A 1 81 ? 3.254 13.174 -16.674 1.00 90.88 81 GLN A C 1
ATOM 627 O O . GLN A 1 81 ? 2.664 13.417 -15.625 1.00 90.88 81 GLN A O 1
ATOM 632 N N . PRO A 1 82 ? 4.459 13.709 -16.942 1.00 93.81 82 PRO A N 1
ATOM 633 C CA . PRO A 1 82 ? 5.112 13.777 -18.253 1.00 93.81 82 PRO A CA 1
ATOM 634 C C . PRO A 1 82 ? 6.067 12.617 -18.585 1.00 93.81 82 PRO A C 1
ATOM 636 O O . PRO A 1 82 ? 6.416 12.465 -19.753 1.00 93.81 82 PRO A O 1
ATOM 639 N N . THR A 1 83 ? 6.467 11.774 -17.632 1.00 94.81 83 THR A N 1
ATOM 640 C CA . THR A 1 83 ? 7.411 10.659 -17.850 1.00 94.81 83 THR A CA 1
ATOM 641 C C . THR A 1 83 ? 6.978 9.732 -18.995 1.00 94.81 83 THR A C 1
ATOM 643 O O . THR A 1 83 ? 7.798 9.338 -19.827 1.00 94.81 83 THR A O 1
ATOM 646 N N . SER A 1 84 ? 5.678 9.449 -19.115 1.00 94.44 84 SER A N 1
ATOM 647 C CA . SER A 1 84 ? 5.111 8.599 -20.173 1.00 94.44 84 SER A CA 1
ATOM 648 C C . SER A 1 84 ? 5.186 9.189 -21.594 1.00 94.44 84 SER A C 1
ATOM 650 O O . SER A 1 84 ? 4.806 8.528 -22.567 1.00 94.44 84 SER A O 1
ATOM 652 N N . GLN A 1 85 ? 5.698 10.415 -21.756 1.00 95.12 85 GLN A N 1
ATOM 653 C CA . GLN A 1 85 ? 6.045 10.996 -23.060 1.00 95.12 85 GLN A CA 1
ATOM 654 C C . GLN A 1 85 ? 7.307 10.383 -23.670 1.00 95.12 85 GLN A C 1
ATOM 656 O O . GLN A 1 85 ? 7.528 10.533 -24.875 1.00 95.12 85 GLN A O 1
ATOM 661 N N . LEU A 1 86 ? 8.148 9.714 -22.872 1.00 96.19 86 LEU A N 1
ATOM 662 C CA . LEU A 1 86 ? 9.240 8.904 -23.406 1.00 96.19 86 LEU A CA 1
ATOM 663 C C . LEU A 1 86 ? 8.665 7.907 -24.410 1.00 96.19 86 LEU A C 1
ATOM 665 O O . LEU A 1 86 ? 7.710 7.209 -24.107 1.00 96.19 86 LEU A O 1
ATOM 669 N N . SER A 1 87 ? 9.232 7.836 -25.614 1.00 97.31 87 SER A N 1
ATOM 670 C CA . SER A 1 87 ? 8.755 6.896 -26.634 1.00 97.31 87 SER A CA 1
ATOM 671 C C . SER A 1 87 ? 8.926 5.439 -26.189 1.00 97.31 87 SER A C 1
ATOM 673 O O . SER A 1 87 ? 9.814 5.127 -25.396 1.00 97.31 87 SER A O 1
ATOM 675 N N . HIS A 1 88 ? 8.176 4.520 -26.803 1.00 98.06 88 HIS A N 1
ATOM 676 C CA . HIS A 1 88 ? 8.343 3.070 -26.613 1.00 98.06 88 HIS A CA 1
ATOM 677 C C . HIS A 1 88 ? 9.804 2.596 -26.705 1.00 98.06 88 HIS A C 1
ATOM 679 O O . HIS A 1 88 ? 10.253 1.744 -25.937 1.00 98.06 88 HIS A O 1
ATOM 685 N N . LYS A 1 89 ? 10.587 3.176 -27.622 1.00 98.31 89 LYS A N 1
ATOM 686 C CA . LYS A 1 89 ? 12.016 2.874 -27.747 1.00 98.31 89 LYS A CA 1
ATOM 687 C C . LYS A 1 89 ? 12.817 3.397 -26.551 1.00 98.31 89 LYS A C 1
ATOM 689 O O . LYS A 1 89 ? 13.645 2.666 -26.018 1.00 98.31 89 LYS A O 1
ATOM 694 N N . GLN A 1 90 ? 12.574 4.639 -26.136 1.00 98.38 90 GLN A N 1
ATOM 695 C CA . GLN A 1 90 ? 13.277 5.257 -25.008 1.00 98.38 90 GLN A CA 1
ATOM 696 C C . GLN A 1 90 ? 12.952 4.560 -23.685 1.00 98.38 90 GLN A C 1
ATOM 698 O O . GLN A 1 90 ? 13.871 4.290 -22.918 1.00 98.38 90 GLN A O 1
ATOM 703 N N . CYS A 1 91 ? 11.684 4.196 -23.461 1.00 98.44 91 CYS A N 1
ATOM 704 C CA . CYS A 1 91 ? 11.259 3.359 -22.339 1.00 98.44 91 CYS A CA 1
ATOM 705 C C . CYS A 1 91 ? 12.092 2.070 -22.285 1.00 98.44 91 CYS A C 1
ATOM 707 O O . CYS A 1 91 ? 12.764 1.801 -21.292 1.00 98.44 91 CYS A O 1
ATOM 709 N N . GLY A 1 92 ? 12.146 1.326 -23.397 1.00 98.69 92 GLY A N 1
ATOM 710 C CA . GLY A 1 92 ? 12.897 0.073 -23.460 1.00 98.69 92 GLY A CA 1
ATOM 711 C C . GLY A 1 92 ? 14.398 0.246 -23.232 1.00 98.69 92 GLY A C 1
ATOM 712 O O . GLY A 1 92 ? 15.009 -0.532 -22.505 1.00 98.69 92 GLY A O 1
ATOM 713 N N . GLN A 1 93 ? 15.014 1.278 -23.816 1.00 98.75 93 GLN A N 1
ATOM 714 C CA . GLN A 1 93 ? 16.433 1.572 -23.591 1.00 98.75 93 GLN A CA 1
ATOM 715 C C . GLN A 1 93 ? 16.719 1.878 -22.120 1.00 98.75 93 GLN A C 1
ATOM 717 O O . GLN A 1 93 ? 17.708 1.389 -21.576 1.00 98.75 93 GLN A O 1
ATOM 722 N N . TRP A 1 94 ? 15.852 2.663 -21.483 1.00 98.44 94 TRP A N 1
ATOM 723 C CA . TRP A 1 94 ? 16.031 3.074 -20.102 1.00 98.44 94 TRP A CA 1
ATOM 724 C C . TRP A 1 94 ? 15.882 1.915 -19.120 1.00 98.44 94 TRP A C 1
ATOM 726 O O . TRP A 1 94 ? 16.799 1.683 -18.331 1.00 98.44 94 TRP A O 1
ATOM 736 N N . LEU A 1 95 ? 14.795 1.143 -19.222 1.00 98.75 95 LEU A N 1
ATOM 737 C CA . LEU A 1 95 ? 14.550 -0.006 -18.345 1.00 98.75 95 LEU A CA 1
ATOM 738 C C . LEU A 1 95 ? 15.645 -1.071 -18.481 1.00 98.75 95 LEU A C 1
ATOM 740 O O . LEU A 1 95 ? 16.142 -1.555 -17.472 1.00 98.75 95 LEU A O 1
ATOM 744 N N . ASN A 1 96 ? 16.110 -1.362 -19.701 1.00 98.81 96 ASN A N 1
ATOM 745 C CA . ASN A 1 96 ? 17.220 -2.299 -19.908 1.00 98.81 96 ASN A CA 1
ATOM 746 C C . ASN A 1 96 ? 18.543 -1.798 -19.304 1.00 98.81 96 ASN A C 1
ATOM 748 O O . ASN A 1 96 ? 19.349 -2.591 -18.816 1.00 98.81 96 ASN A O 1
ATOM 752 N N . ALA A 1 97 ? 18.807 -0.488 -19.355 1.00 98.81 97 ALA A N 1
ATOM 753 C CA . ALA A 1 97 ? 20.006 0.079 -18.747 1.00 98.81 97 ALA A CA 1
ATOM 754 C C . ALA A 1 97 ? 19.948 0.015 -17.214 1.00 98.81 97 ALA A C 1
ATOM 756 O O . ALA A 1 97 ? 20.955 -0.328 -16.594 1.00 98.81 97 ALA A O 1
ATOM 757 N N . LEU A 1 98 ? 18.782 0.306 -16.624 1.00 98.69 98 LEU A N 1
ATOM 758 C CA . LEU A 1 98 ? 18.546 0.170 -15.185 1.00 98.69 98 LEU A CA 1
ATOM 759 C C . LEU A 1 98 ? 18.656 -1.288 -14.740 1.00 98.69 98 LEU A C 1
ATOM 761 O O . LEU A 1 98 ? 19.477 -1.571 -13.876 1.00 98.69 98 LEU A O 1
ATOM 765 N N . GLY A 1 99 ? 17.941 -2.214 -15.385 1.00 98.56 99 GLY A N 1
ATOM 766 C CA . GLY A 1 99 ? 18.000 -3.641 -15.054 1.00 98.56 99 GLY A CA 1
ATOM 767 C C . GLY A 1 99 ? 19.420 -4.202 -15.133 1.00 98.56 99 GLY A C 1
ATOM 768 O O . GLY A 1 99 ? 19.870 -4.901 -14.231 1.00 98.56 99 GLY A O 1
ATOM 769 N N . LYS A 1 100 ? 20.209 -3.793 -16.138 1.00 98.56 100 LYS A N 1
ATOM 770 C CA . LYS A 1 100 ? 21.633 -4.155 -16.207 1.00 98.56 100 LYS A CA 1
ATOM 771 C C . LYS A 1 100 ? 22.461 -3.586 -15.047 1.00 98.56 100 LYS A C 1
ATOM 773 O O . LYS A 1 100 ? 23.368 -4.265 -14.575 1.00 98.56 100 LYS A O 1
ATOM 778 N N . ALA A 1 101 ? 22.231 -2.333 -14.658 1.00 98.44 101 ALA A N 1
ATOM 779 C CA . ALA A 1 101 ? 22.977 -1.692 -13.575 1.00 98.44 101 ALA A CA 1
ATOM 780 C C . ALA A 1 101 ? 22.583 -2.235 -12.194 1.00 98.44 101 ALA A C 1
ATOM 782 O O . ALA A 1 101 ? 23.418 -2.263 -11.293 1.00 98.44 101 ALA A O 1
ATOM 783 N N . PHE A 1 102 ? 21.328 -2.651 -12.035 1.00 98.44 102 PHE A N 1
ATOM 784 C CA . PHE A 1 102 ? 20.785 -3.161 -10.782 1.00 98.44 102 PHE A CA 1
ATOM 785 C C . PHE A 1 102 ? 21.134 -4.637 -10.579 1.00 98.44 102 PHE A C 1
ATOM 787 O O . PHE A 1 102 ? 21.489 -5.030 -9.465 1.00 98.44 102 PHE A O 1
ATOM 794 N N . GLY A 1 103 ? 21.094 -5.434 -11.656 1.00 96.94 103 GLY A N 1
ATOM 795 C CA . GLY A 1 103 ? 21.253 -6.885 -11.585 1.00 96.94 103 GLY A CA 1
ATOM 796 C C . GLY A 1 103 ? 20.308 -7.483 -10.542 1.00 96.94 103 GLY A C 1
ATOM 797 O O . GLY A 1 103 ? 19.197 -7.002 -10.368 1.00 96.94 103 GLY A O 1
ATOM 798 N N . ASP A 1 104 ? 20.795 -8.459 -9.780 1.00 96.44 104 ASP A N 1
ATOM 799 C CA . ASP A 1 104 ? 20.026 -9.077 -8.688 1.00 96.44 104 ASP A CA 1
ATOM 800 C C . ASP A 1 104 ? 20.129 -8.296 -7.358 1.00 96.44 104 ASP A C 1
ATOM 802 O O . ASP A 1 104 ? 19.764 -8.810 -6.303 1.00 96.44 104 ASP A O 1
ATOM 806 N N . THR A 1 105 ? 20.717 -7.091 -7.363 1.00 97.50 105 THR A N 1
ATOM 807 C CA . THR A 1 105 ? 21.011 -6.340 -6.125 1.00 97.50 105 THR A CA 1
ATOM 808 C C . THR A 1 105 ? 19.892 -5.381 -5.734 1.00 97.50 105 THR A C 1
ATOM 810 O O . THR A 1 105 ? 19.622 -5.222 -4.545 1.00 97.50 105 THR A O 1
ATOM 813 N N . TYR A 1 106 ? 19.267 -4.726 -6.713 1.00 98.44 106 TYR A N 1
ATOM 814 C CA . TYR A 1 106 ? 18.250 -3.703 -6.476 1.00 98.44 106 TYR A CA 1
ATOM 815 C C . TYR A 1 106 ? 16.984 -4.006 -7.257 1.00 98.44 106 TYR A C 1
ATOM 817 O O . TYR A 1 106 ? 17.052 -4.418 -8.411 1.00 98.44 106 TYR A O 1
ATOM 825 N N . TYR A 1 107 ? 15.844 -3.712 -6.648 1.00 98.31 107 TYR A N 1
ATOM 826 C CA . TYR A 1 107 ? 14.550 -3.830 -7.297 1.00 98.31 107 TYR A CA 1
ATOM 827 C C . TYR A 1 107 ? 14.274 -2.645 -8.227 1.00 98.31 107 TYR A C 1
ATOM 829 O O . TYR A 1 107 ? 14.599 -1.491 -7.915 1.00 98.31 107 TYR A O 1
ATOM 837 N N . LEU A 1 108 ? 13.590 -2.912 -9.332 1.00 98.19 108 LEU A N 1
ATOM 838 C CA . LEU A 1 108 ? 13.006 -1.907 -10.209 1.00 98.19 108 LEU A CA 1
ATOM 839 C C . LEU A 1 108 ? 11.482 -2.020 -10.176 1.00 98.19 108 LEU A C 1
ATOM 841 O O . LEU A 1 108 ? 10.913 -3.064 -10.490 1.00 98.19 108 LEU A O 1
ATOM 845 N N . ALA A 1 109 ? 10.824 -0.919 -9.828 1.00 97.12 109 ALA A N 1
ATOM 846 C CA . ALA A 1 109 ? 9.376 -0.810 -9.818 1.00 97.12 109 ALA A CA 1
ATOM 847 C C . ALA A 1 109 ? 8.883 0.218 -10.846 1.00 97.12 109 ALA A C 1
ATOM 849 O O . ALA A 1 109 ? 9.594 1.160 -11.215 1.00 97.12 109 ALA A O 1
ATOM 850 N N . ILE A 1 110 ? 7.662 0.005 -11.333 1.00 96.00 110 ILE A N 1
ATOM 851 C CA . ILE A 1 110 ? 6.928 0.971 -12.150 1.00 96.00 110 ILE A CA 1
ATOM 852 C C . ILE A 1 110 ? 5.543 1.168 -11.549 1.00 96.00 110 ILE A C 1
ATOM 854 O O . ILE A 1 110 ? 4.788 0.206 -11.422 1.00 96.00 110 ILE A O 1
ATOM 858 N N . SER A 1 111 ? 5.174 2.418 -11.294 1.00 94.75 111 SER A N 1
ATOM 859 C CA . SER A 1 111 ? 3.835 2.825 -10.875 1.00 94.75 111 SER A CA 1
ATOM 860 C C . SER A 1 111 ? 3.101 3.473 -12.051 1.00 94.75 111 SER A C 1
ATOM 862 O O . SER A 1 111 ? 3.312 4.645 -12.344 1.00 94.75 111 SER A O 1
ATOM 864 N N . ALA A 1 112 ? 2.252 2.728 -12.765 1.00 94.88 112 ALA A N 1
ATOM 865 C CA . ALA A 1 112 ? 1.660 3.170 -14.033 1.00 94.88 112 ALA A CA 1
ATOM 866 C C . ALA A 1 112 ? 0.162 3.493 -13.949 1.00 94.88 112 ALA A C 1
ATOM 868 O O . ALA A 1 112 ? -0.616 2.801 -13.284 1.00 94.88 112 ALA A O 1
ATOM 869 N N . SER A 1 113 ? -0.262 4.493 -14.724 1.00 94.00 113 SER A N 1
ATOM 870 C CA . SER A 1 113 ? -1.672 4.823 -14.972 1.00 94.00 113 SER A CA 1
ATOM 871 C C . SER A 1 113 ? -2.085 4.541 -16.425 1.00 94.00 113 SER A C 1
ATOM 873 O O . SER A 1 113 ? -1.248 4.267 -17.284 1.00 94.00 113 SER A O 1
ATOM 875 N N . SER A 1 114 ? -3.384 4.599 -16.744 1.00 94.44 114 SER A N 1
ATOM 876 C CA . SER A 1 114 ? -3.889 4.417 -18.120 1.00 94.44 114 SER A CA 1
ATOM 877 C C . SER A 1 114 ? -4.871 5.511 -18.550 1.00 94.44 114 SER A C 1
ATOM 879 O O . SER A 1 114 ? -5.594 5.350 -19.533 1.00 94.44 114 SER A O 1
ATOM 881 N N . ASN A 1 115 ? -4.936 6.611 -17.799 1.00 92.12 115 ASN A N 1
ATOM 882 C CA . ASN A 1 115 ? -5.884 7.708 -17.999 1.00 92.12 115 ASN A CA 1
ATOM 883 C C . ASN A 1 115 ? -5.490 8.663 -19.138 1.00 92.12 115 ASN A C 1
ATOM 885 O O . ASN A 1 115 ? -6.321 9.459 -19.575 1.00 92.12 115 ASN A O 1
ATOM 889 N N . GLN A 1 116 ? -4.246 8.609 -19.621 1.00 91.81 116 GLN A N 1
ATOM 890 C CA . GLN A 1 116 ? -3.731 9.522 -20.640 1.00 91.81 116 GLN A CA 1
ATOM 891 C C . GLN A 1 116 ? -3.068 8.789 -21.807 1.00 91.81 116 GLN A C 1
ATOM 893 O O . GLN A 1 116 ? -2.554 7.673 -21.690 1.00 91.81 116 GLN A O 1
ATOM 898 N N . SER A 1 117 ? -3.065 9.459 -22.964 1.00 86.88 117 SER A N 1
ATOM 899 C CA . SER A 1 117 ? -2.382 8.970 -24.160 1.00 86.88 117 SER A CA 1
ATOM 900 C C . SER A 1 117 ? -0.886 8.805 -23.897 1.00 86.88 117 SER A C 1
ATOM 902 O O . SER A 1 117 ? -0.248 9.665 -23.294 1.00 86.88 117 SER A O 1
ATOM 904 N N . GLY A 1 118 ? -0.323 7.708 -24.395 1.00 88.31 118 GLY A N 1
ATOM 905 C CA . GLY A 1 118 ? 1.084 7.363 -24.205 1.00 88.31 118 GLY A CA 1
ATOM 906 C C . GLY A 1 118 ? 1.343 6.490 -22.980 1.00 88.31 118 GLY A C 1
ATOM 907 O O . GLY A 1 118 ? 2.229 5.650 -23.065 1.00 88.31 118 GLY A O 1
ATOM 908 N N . ASN A 1 119 ? 0.540 6.570 -21.909 1.00 94.75 119 ASN A N 1
ATOM 909 C CA . ASN A 1 119 ? 0.829 5.822 -20.675 1.00 94.75 119 ASN A CA 1
ATOM 910 C C . ASN A 1 119 ? 0.929 4.310 -20.919 1.00 94.75 119 ASN A C 1
ATOM 912 O O . ASN A 1 119 ? 1.875 3.687 -20.459 1.00 94.75 119 ASN A O 1
ATOM 916 N N . VAL A 1 120 ? 0.030 3.739 -21.727 1.00 96.88 120 VAL A N 1
ATOM 917 C CA . VAL A 1 120 ? 0.115 2.324 -22.129 1.00 96.88 120 VAL A CA 1
ATOM 918 C C . VAL A 1 120 ? 1.005 2.156 -23.365 1.00 96.88 120 VAL A C 1
ATOM 920 O O . VAL A 1 120 ? 2.012 1.463 -23.312 1.00 96.88 120 VAL A O 1
ATOM 923 N N . ASN A 1 121 ? 0.690 2.840 -24.471 1.00 95.88 121 ASN A N 1
ATOM 924 C CA . ASN A 1 121 ? 1.334 2.592 -25.770 1.00 95.88 121 ASN A CA 1
ATOM 925 C C . ASN A 1 121 ? 2.854 2.846 -25.789 1.00 95.88 121 ASN A C 1
ATOM 927 O O . ASN A 1 121 ? 3.563 2.229 -26.587 1.00 95.88 121 ASN A O 1
ATOM 931 N N . ASN A 1 122 ? 3.357 3.748 -24.941 1.00 97.75 122 ASN A N 1
ATOM 932 C CA . ASN A 1 122 ? 4.785 4.039 -24.852 1.00 97.75 122 ASN A CA 1
ATOM 933 C C . ASN A 1 122 ? 5.528 3.171 -23.829 1.00 97.75 122 ASN A C 1
ATOM 935 O O . ASN A 1 122 ? 6.756 3.235 -23.784 1.00 97.75 122 ASN A O 1
ATOM 939 N N . LEU A 1 123 ? 4.844 2.344 -23.034 1.00 97.44 123 LEU A N 1
ATOM 940 C CA . LEU A 1 123 ? 5.543 1.334 -22.243 1.00 97.44 123 LEU A CA 1
ATOM 941 C C . LEU A 1 123 ? 6.167 0.309 -23.180 1.00 97.44 123 LEU A C 1
ATOM 943 O O . LEU A 1 123 ? 5.549 -0.134 -24.150 1.00 97.44 123 LEU A O 1
ATOM 947 N N . ASN A 1 124 ? 7.401 -0.082 -22.899 1.00 98.62 124 ASN A N 1
ATOM 948 C CA . ASN A 1 124 ? 8.044 -1.171 -23.611 1.00 98.62 124 ASN A CA 1
ATOM 949 C C . ASN A 1 124 ? 7.786 -2.483 -22.875 1.00 98.62 124 ASN A C 1
ATOM 951 O O . ASN A 1 124 ? 8.439 -2.752 -21.873 1.00 98.62 124 ASN A O 1
ATOM 955 N N . ALA A 1 125 ? 6.832 -3.279 -23.359 1.00 98.50 125 ALA A N 1
ATOM 956 C CA . ALA A 1 125 ? 6.406 -4.474 -22.644 1.00 98.50 125 ALA A CA 1
ATOM 957 C C . ALA A 1 125 ? 7.523 -5.507 -22.458 1.00 98.50 125 ALA A C 1
ATOM 959 O O . ALA A 1 125 ? 7.672 -6.043 -21.364 1.00 98.50 125 ALA A O 1
ATOM 960 N N . ASP A 1 126 ? 8.361 -5.719 -23.476 1.00 98.69 126 ASP A N 1
ATOM 961 C CA . ASP A 1 126 ? 9.489 -6.650 -23.388 1.00 98.69 126 ASP A CA 1
ATOM 962 C C . ASP A 1 126 ? 10.487 -6.219 -22.307 1.00 98.69 126 ASP A C 1
ATOM 964 O O . ASP A 1 126 ? 10.923 -7.035 -21.498 1.00 98.69 126 ASP A O 1
ATOM 968 N N . ALA A 1 127 ? 10.823 -4.927 -22.254 1.00 98.69 127 ALA A N 1
ATOM 969 C CA . ALA A 1 127 ? 11.746 -4.408 -21.253 1.00 98.69 127 ALA A CA 1
ATOM 970 C C . ALA A 1 127 ? 11.135 -4.389 -19.845 1.00 98.69 127 ALA A C 1
ATOM 972 O O . ALA A 1 127 ? 11.858 -4.642 -18.885 1.00 98.69 127 ALA A O 1
ATOM 973 N N . VAL A 1 128 ? 9.829 -4.127 -19.711 1.00 98.62 128 VAL A N 1
ATOM 974 C CA . VAL A 1 128 ? 9.127 -4.268 -18.426 1.00 98.62 128 VAL A CA 1
ATOM 975 C C . VAL A 1 128 ? 9.222 -5.713 -17.949 1.00 98.62 128 VAL A C 1
ATOM 977 O O . VAL A 1 128 ? 9.758 -5.965 -16.877 1.00 98.62 128 VAL A O 1
ATOM 980 N N . ASN A 1 129 ? 8.793 -6.664 -18.777 1.00 98.56 129 ASN A N 1
ATOM 981 C CA . ASN A 1 129 ? 8.769 -8.081 -18.419 1.00 98.56 129 ASN A CA 1
ATOM 982 C C . ASN A 1 129 ? 10.158 -8.651 -18.094 1.00 98.56 129 ASN A C 1
ATOM 984 O O . ASN A 1 129 ? 10.254 -9.635 -17.369 1.00 98.56 129 ASN A O 1
ATOM 988 N N . ALA A 1 130 ? 11.220 -8.072 -18.661 1.00 98.38 130 ALA A N 1
ATOM 989 C CA . ALA A 1 130 ? 12.588 -8.533 -18.462 1.00 98.38 130 ALA A CA 1
ATOM 990 C C . ALA A 1 130 ? 13.306 -7.903 -17.258 1.00 98.38 130 ALA A C 1
ATOM 992 O O . ALA A 1 130 ? 14.278 -8.491 -16.793 1.00 98.38 130 ALA A O 1
ATOM 993 N N . ASN A 1 131 ? 12.896 -6.714 -16.799 1.00 98.50 131 ASN A N 1
ATOM 994 C CA . ASN A 1 131 ? 13.685 -5.936 -15.833 1.00 98.50 131 ASN A CA 1
ATOM 995 C C . ASN A 1 131 ? 12.892 -5.405 -14.631 1.00 98.50 131 ASN A C 1
ATOM 997 O O . ASN A 1 131 ? 13.517 -4.874 -13.723 1.00 98.50 131 ASN A O 1
ATOM 1001 N N . VAL A 1 132 ? 11.557 -5.444 -14.644 1.00 98.00 132 VAL A N 1
ATOM 1002 C CA . VAL A 1 132 ? 10.722 -4.867 -13.579 1.00 98.00 132 VAL A CA 1
ATOM 1003 C C . VAL A 1 132 ? 10.264 -5.967 -12.635 1.00 98.00 132 VAL A C 1
ATOM 1005 O O . VAL A 1 132 ? 9.668 -6.951 -13.068 1.00 98.00 132 VAL A O 1
ATOM 1008 N N . ASP A 1 133 ? 10.496 -5.759 -11.344 1.00 96.81 133 ASP A N 1
ATOM 1009 C CA . ASP A 1 133 ? 10.128 -6.693 -10.279 1.00 96.81 133 ASP A CA 1
ATOM 1010 C C . ASP A 1 133 ? 8.706 -6.452 -9.770 1.00 96.81 133 ASP A C 1
ATOM 1012 O O . ASP A 1 133 ? 8.012 -7.383 -9.365 1.00 96.81 133 ASP A O 1
ATOM 1016 N N . VAL A 1 134 ? 8.266 -5.189 -9.777 1.00 93.50 134 VAL A N 1
ATOM 1017 C CA . VAL A 1 134 ? 6.955 -4.778 -9.263 1.00 93.50 134 VAL A CA 1
ATOM 1018 C C . VAL A 1 134 ? 6.302 -3.787 -10.222 1.00 93.50 134 VAL A C 1
ATOM 1020 O O . VAL A 1 134 ? 6.848 -2.716 -10.483 1.00 93.50 134 VAL A O 1
ATOM 1023 N N . PHE A 1 135 ? 5.109 -4.110 -10.724 1.00 96.69 135 PHE A N 1
ATOM 1024 C CA . PHE A 1 135 ? 4.332 -3.205 -11.572 1.00 96.69 135 PHE A CA 1
ATOM 1025 C C . PHE A 1 135 ? 3.067 -2.761 -10.844 1.00 96.69 135 PHE A C 1
ATOM 1027 O O . PHE A 1 135 ? 2.060 -3.464 -10.837 1.00 96.69 135 PHE A O 1
ATOM 1034 N N . ASN A 1 136 ? 3.086 -1.583 -10.237 1.00 93.56 136 ASN A N 1
ATOM 1035 C CA . ASN A 1 136 ? 1.956 -1.077 -9.481 1.00 93.56 136 ASN A CA 1
ATOM 1036 C C . ASN A 1 136 ? 0.977 -0.308 -10.375 1.00 93.56 136 ASN A C 1
ATOM 1038 O O . ASN A 1 136 ? 1.341 0.666 -11.033 1.00 93.56 136 ASN A O 1
ATOM 1042 N N . LEU A 1 137 ? -0.297 -0.700 -10.377 1.00 95.12 137 LEU A N 1
ATOM 1043 C CA . LEU A 1 137 ? -1.333 0.062 -11.066 1.00 95.12 137 LEU A CA 1
ATOM 1044 C C . LEU A 1 137 ? -1.859 1.179 -10.176 1.00 95.12 137 LEU A C 1
ATOM 1046 O O . LEU A 1 137 ? -2.451 0.918 -9.130 1.00 95.12 137 LEU A O 1
ATOM 1050 N N . GLN A 1 138 ? -1.777 2.416 -10.654 1.00 92.12 138 GLN A N 1
ATOM 1051 C CA . GLN A 1 138 ? -2.469 3.560 -10.067 1.00 92.12 138 GLN A CA 1
ATOM 1052 C C . GLN A 1 138 ? -3.980 3.418 -10.297 1.00 92.12 138 GLN A C 1
ATOM 1054 O O . GLN A 1 138 ? -4.550 4.035 -11.192 1.00 92.12 138 GLN A O 1
ATOM 1059 N N . SER A 1 139 ? -4.646 2.538 -9.544 1.00 85.12 139 SER A N 1
ATOM 1060 C CA . SER A 1 139 ? -5.973 2.013 -9.916 1.00 85.12 139 SER A CA 1
ATOM 1061 C C . SER A 1 139 ? -7.076 3.078 -9.919 1.00 85.12 139 SER A C 1
ATOM 1063 O O . SER A 1 139 ? -8.071 2.941 -10.623 1.00 85.12 139 SER A O 1
ATOM 1065 N N . TYR A 1 140 ? -6.858 4.201 -9.235 1.00 84.50 140 TYR A N 1
ATOM 1066 C CA . TYR A 1 140 ? -7.684 5.410 -9.320 1.00 84.50 140 TYR A CA 1
ATOM 1067 C C . TYR A 1 140 ? -7.661 6.079 -10.711 1.00 84.50 140 TYR A C 1
ATOM 1069 O O . TYR A 1 140 ? -8.635 6.719 -11.104 1.00 84.50 140 TYR A O 1
ATOM 1077 N N . TRP A 1 141 ? -6.595 5.878 -11.489 1.00 87.56 141 TRP A N 1
ATOM 1078 C CA . TRP A 1 141 ? -6.431 6.322 -12.878 1.00 87.56 141 TRP A CA 1
ATOM 1079 C C . TRP A 1 141 ? -6.352 5.169 -13.891 1.00 87.56 141 TRP A C 1
ATOM 1081 O O . TRP A 1 141 ? -6.025 5.386 -15.062 1.00 87.56 141 TRP A O 1
ATOM 1091 N N . VAL A 1 142 ? -6.672 3.945 -13.469 1.00 85.19 142 VAL A N 1
ATOM 1092 C CA . VAL A 1 142 ? -6.731 2.758 -14.331 1.00 85.19 142 VAL A CA 1
ATOM 1093 C C . VAL A 1 142 ? -8.132 2.169 -14.251 1.00 85.19 142 VAL A C 1
ATOM 1095 O O . VAL A 1 142 ? -8.420 1.285 -13.453 1.00 85.19 142 VAL A O 1
ATOM 1098 N N . SER A 1 143 ? -9.024 2.654 -15.113 1.00 84.00 143 SER A N 1
ATOM 1099 C CA . SER A 1 143 ? -10.406 2.163 -15.174 1.00 84.00 143 SER A CA 1
ATOM 1100 C C . SER A 1 143 ? -10.522 0.743 -15.736 1.00 84.00 143 SER A C 1
ATOM 1102 O O . SER A 1 143 ? -11.501 0.052 -15.466 1.00 84.00 143 SER A O 1
ATOM 1104 N N . ASN A 1 144 ? -9.538 0.300 -16.526 1.00 92.31 144 ASN A N 1
ATOM 1105 C CA . ASN A 1 144 ? -9.475 -1.054 -17.059 1.00 92.31 144 ASN A CA 1
ATOM 1106 C C . ASN A 1 144 ? -8.022 -1.572 -17.050 1.00 92.31 144 ASN A C 1
ATOM 1108 O O . ASN A 1 144 ? -7.273 -1.261 -17.975 1.00 92.31 144 ASN A O 1
ATOM 1112 N N . PRO A 1 145 ? -7.621 -2.399 -16.069 1.00 94.19 145 PRO A N 1
ATOM 1113 C CA . PRO A 1 145 ? -6.253 -2.919 -15.956 1.00 94.19 145 PRO A CA 1
ATOM 1114 C C . PRO A 1 145 ? -5.862 -3.882 -17.090 1.00 94.19 145 PRO A C 1
ATOM 1116 O O . PRO A 1 145 ? -4.679 -4.046 -17.388 1.00 94.19 145 PRO A O 1
ATOM 1119 N N . SER A 1 146 ? -6.834 -4.476 -17.795 1.00 96.44 146 SER A N 1
ATOM 1120 C CA . SER A 1 146 ? -6.559 -5.424 -18.886 1.00 96.44 146 SER A CA 1
ATOM 1121 C C . SER A 1 146 ? -5.845 -4.799 -20.092 1.00 96.44 146 SER A C 1
ATOM 1123 O O . SER A 1 146 ? -5.281 -5.524 -20.910 1.00 96.44 146 SER A O 1
ATOM 1125 N N . VAL A 1 147 ? -5.815 -3.464 -20.192 1.00 97.12 147 VAL A N 1
ATOM 1126 C CA . VAL A 1 147 ? -5.082 -2.750 -21.249 1.00 97.12 147 VAL A CA 1
ATOM 1127 C C . VAL A 1 147 ? -3.577 -3.016 -21.194 1.00 97.12 147 VAL A C 1
ATOM 1129 O O . VAL A 1 147 ? -2.946 -3.080 -22.243 1.00 97.12 147 VAL A O 1
ATOM 1132 N N . PHE A 1 148 ? -3.007 -3.237 -20.005 1.00 97.81 148 PHE A N 1
ATOM 1133 C CA . PHE A 1 148 ? -1.585 -3.556 -19.853 1.00 97.81 148 PHE A CA 1
ATOM 1134 C C . PHE A 1 148 ? -1.278 -4.986 -20.306 1.00 97.81 148 PHE A C 1
ATOM 1136 O O . PHE A 1 148 ? -0.297 -5.209 -21.013 1.00 97.81 148 PHE A O 1
ATOM 1143 N N . ILE A 1 149 ? -2.163 -5.939 -19.997 1.00 98.00 149 ILE A N 1
ATOM 1144 C CA . ILE A 1 149 ? -2.046 -7.324 -20.479 1.00 98.00 149 ILE A CA 1
ATOM 1145 C C . ILE A 1 149 ? -2.195 -7.363 -22.004 1.00 98.00 149 ILE A C 1
ATOM 1147 O O . ILE A 1 149 ? -1.407 -8.005 -22.694 1.00 98.00 149 ILE A O 1
ATOM 1151 N N . ALA A 1 150 ? -3.166 -6.625 -22.552 1.00 97.88 150 ALA A N 1
ATOM 1152 C CA . ALA A 1 150 ? -3.352 -6.498 -23.996 1.00 97.88 150 ALA A CA 1
ATOM 1153 C C . ALA A 1 150 ? -2.144 -5.864 -24.702 1.00 97.88 150 ALA A C 1
ATOM 1155 O O . ALA A 1 150 ? -1.882 -6.177 -25.862 1.00 97.88 150 ALA A O 1
ATOM 1156 N N . HIS A 1 151 ? -1.409 -5.002 -23.998 1.00 97.81 151 HIS A N 1
ATOM 1157 C CA . HIS A 1 151 ? -0.159 -4.397 -24.458 1.00 97.81 151 HIS A CA 1
ATOM 1158 C C . HIS A 1 151 ? 1.058 -5.335 -24.343 1.00 97.81 151 HIS A C 1
ATOM 1160 O O . HIS A 1 151 ? 2.134 -5.014 -24.840 1.00 97.81 151 HIS A O 1
ATOM 1166 N N . GLY A 1 152 ? 0.895 -6.509 -23.728 1.00 98.00 152 GLY A N 1
ATOM 1167 C CA . GLY A 1 152 ? 1.932 -7.535 -23.609 1.00 98.00 152 GLY A CA 1
ATOM 1168 C C . GLY A 1 152 ? 2.678 -7.545 -22.275 1.00 98.00 152 GLY A C 1
ATOM 1169 O O . GLY A 1 152 ? 3.643 -8.294 -22.138 1.00 98.00 152 GLY A O 1
ATOM 1170 N N . ILE A 1 153 ? 2.259 -6.747 -21.288 1.00 98.31 153 ILE A N 1
ATOM 1171 C CA . ILE A 1 153 ? 2.801 -6.832 -19.925 1.00 98.31 153 ILE A CA 1
ATOM 1172 C C . ILE A 1 153 ? 2.328 -8.139 -19.287 1.00 98.31 153 ILE A C 1
ATOM 1174 O O . ILE A 1 153 ? 1.151 -8.495 -19.388 1.00 98.31 153 ILE A O 1
ATOM 1178 N N . ASN A 1 154 ? 3.239 -8.856 -18.631 1.00 97.12 154 ASN A N 1
ATOM 1179 C CA . ASN A 1 154 ? 2.898 -10.080 -17.927 1.00 97.12 154 ASN A CA 1
ATOM 1180 C C . ASN A 1 154 ? 1.926 -9.765 -16.781 1.00 97.12 154 ASN A C 1
ATOM 1182 O O . ASN A 1 154 ? 2.208 -8.930 -15.923 1.00 97.12 154 ASN A O 1
ATOM 1186 N N . ALA A 1 155 ? 0.788 -10.456 -16.760 1.00 95.94 155 ALA A N 1
ATOM 1187 C CA . ALA A 1 155 ? -0.213 -10.296 -15.714 1.00 95.94 155 ALA A CA 1
ATOM 1188 C C . ALA A 1 155 ? 0.352 -10.627 -14.322 1.00 95.94 155 ALA A C 1
ATOM 1190 O O . ALA A 1 155 ? -0.023 -9.975 -13.353 1.00 95.94 155 ALA A O 1
ATOM 1191 N N . ASP A 1 156 ? 1.319 -11.549 -14.245 1.00 94.31 156 ASP A N 1
ATOM 1192 C CA . ASP A 1 156 ? 1.984 -11.958 -13.000 1.00 94.31 156 ASP A CA 1
ATOM 1193 C C . ASP A 1 156 ? 2.950 -10.896 -12.433 1.00 94.31 156 ASP A C 1
ATOM 1195 O O . ASP A 1 156 ? 3.660 -11.171 -11.467 1.00 94.31 156 ASP A O 1
ATOM 1199 N N . LEU A 1 157 ? 2.996 -9.694 -13.019 1.00 95.44 157 LEU A N 1
ATOM 1200 C CA . LEU A 1 157 ? 3.689 -8.525 -12.463 1.00 95.44 157 LEU A CA 1
ATOM 1201 C C . LEU A 1 157 ? 2.727 -7.485 -11.879 1.00 95.44 157 LEU A C 1
ATOM 1203 O O . LEU A 1 157 ? 3.158 -6.614 -11.124 1.00 95.44 157 LEU A O 1
ATOM 1207 N N . LEU A 1 158 ? 1.444 -7.530 -12.255 1.00 95.69 158 LEU A N 1
ATOM 1208 C CA . LEU A 1 158 ? 0.514 -6.435 -12.000 1.00 95.69 158 LEU A CA 1
ATOM 1209 C C . LEU A 1 158 ? 0.055 -6.424 -10.536 1.00 95.69 158 LEU A C 1
ATOM 1211 O O . LEU A 1 158 ? -0.496 -7.393 -10.011 1.00 95.69 158 LEU A O 1
ATOM 1215 N N . GLY A 1 159 ? 0.251 -5.282 -9.891 1.00 94.44 159 GLY A N 1
ATOM 1216 C CA . GLY A 1 159 ? -0.200 -4.948 -8.550 1.00 94.44 159 GLY A CA 1
ATOM 1217 C C . GLY A 1 159 ? -1.382 -3.986 -8.562 1.00 94.44 159 GLY A C 1
ATOM 1218 O O . GLY A 1 159 ? -1.564 -3.201 -9.493 1.00 94.44 159 GLY A O 1
ATOM 1219 N N . PHE A 1 160 ? -2.188 -4.030 -7.509 1.00 92.81 160 PHE A N 1
ATOM 1220 C CA . PHE A 1 160 ? -3.329 -3.142 -7.304 1.00 92.81 160 PHE A CA 1
ATOM 1221 C C . PHE A 1 160 ? -2.926 -1.911 -6.490 1.00 92.81 160 PHE A C 1
ATOM 1223 O O . PHE A 1 160 ? -2.225 -2.033 -5.487 1.00 92.81 160 PHE A O 1
ATOM 1230 N N . GLY A 1 161 ? -3.428 -0.734 -6.857 1.00 91.00 161 GLY A N 1
ATOM 1231 C CA . GLY A 1 161 ? -3.184 0.504 -6.118 1.00 91.00 161 GLY A CA 1
ATOM 1232 C C . GLY A 1 161 ? -4.413 1.007 -5.384 1.00 91.00 161 GLY A C 1
ATOM 1233 O O . GLY A 1 161 ? -5.325 1.562 -5.993 1.00 91.00 161 GLY A O 1
ATOM 1234 N N . ALA A 1 162 ? -4.413 0.868 -4.061 1.00 87.50 162 ALA A N 1
ATOM 1235 C CA . ALA A 1 162 ? -5.440 1.402 -3.182 1.00 87.50 162 ALA A CA 1
ATOM 1236 C C . ALA A 1 162 ? -5.272 2.922 -3.005 1.00 87.50 162 ALA A C 1
ATOM 1238 O O . ALA A 1 162 ? -4.208 3.394 -2.600 1.00 87.50 162 ALA A O 1
ATOM 1239 N N . TYR A 1 163 ? -6.334 3.689 -3.279 1.00 87.25 163 TYR A N 1
ATOM 1240 C CA . TYR A 1 163 ? -6.336 5.151 -3.149 1.00 87.25 163 TYR A CA 1
ATOM 1241 C C . TYR A 1 163 ? -6.985 5.614 -1.842 1.00 87.25 163 TYR A C 1
ATOM 1243 O O . TYR A 1 163 ? -8.087 6.172 -1.832 1.00 87.25 163 TYR A O 1
ATOM 1251 N N . LEU A 1 164 ? -6.311 5.336 -0.727 1.00 81.06 164 LEU A N 1
ATOM 1252 C CA . LEU A 1 164 ? -6.859 5.556 0.615 1.00 81.06 164 LEU A CA 1
ATOM 1253 C C . LEU A 1 164 ? -7.091 7.042 0.931 1.00 81.06 164 LEU A C 1
ATOM 1255 O O . LEU A 1 164 ? -8.042 7.360 1.639 1.00 81.06 164 LEU A O 1
ATOM 1259 N N . GLU A 1 165 ? -6.308 7.952 0.346 1.00 80.38 165 GLU A N 1
ATOM 1260 C CA . GLU A 1 165 ? -6.471 9.408 0.515 1.00 80.38 165 GLU A CA 1
ATOM 1261 C C . GLU A 1 165 ? -7.899 9.888 0.185 1.00 80.38 165 GLU A C 1
ATOM 1263 O O . GLU A 1 165 ? -8.425 10.799 0.822 1.00 80.38 165 GLU A O 1
ATOM 1268 N N . SER A 1 166 ? -8.572 9.235 -0.769 1.00 77.88 166 SER A N 1
ATOM 1269 C CA . SER A 1 166 ? -9.950 9.569 -1.160 1.00 77.88 166 SER A CA 1
ATOM 1270 C C . SER A 1 166 ? -11.039 9.058 -0.206 1.00 77.88 166 SER A C 1
ATOM 1272 O O . SER A 1 166 ? -12.225 9.251 -0.471 1.00 77.88 166 SER A O 1
ATOM 1274 N N . GLY A 1 167 ? -10.661 8.401 0.896 1.00 70.00 167 GLY A N 1
ATOM 1275 C CA . GLY A 1 167 ? -11.592 7.782 1.843 1.00 70.00 167 GLY A CA 1
ATOM 1276 C C . GLY A 1 167 ? -12.001 6.352 1.479 1.00 70.00 167 GLY A C 1
ATOM 1277 O O . GLY A 1 167 ? -12.908 5.799 2.100 1.00 70.00 167 GLY A O 1
ATOM 1278 N N . VAL A 1 168 ? -11.344 5.732 0.491 1.00 76.62 168 VAL A N 1
ATOM 1279 C CA . VAL A 1 168 ? -11.509 4.302 0.195 1.00 76.62 168 VAL A CA 1
ATOM 1280 C C . VAL A 1 168 ? -11.088 3.474 1.411 1.00 76.62 168 VAL A C 1
ATOM 1282 O O . VAL A 1 168 ? -10.013 3.682 1.968 1.00 76.62 168 VAL A O 1
ATOM 1285 N N . THR A 1 169 ? -11.925 2.515 1.812 1.00 76.69 169 THR A N 1
ATOM 1286 C CA . THR A 1 169 ? -11.633 1.624 2.941 1.00 76.69 169 THR A CA 1
ATOM 1287 C C . THR A 1 169 ? -10.751 0.450 2.520 1.00 76.69 169 THR A C 1
ATOM 1289 O O . THR A 1 169 ? -10.753 0.015 1.363 1.00 76.69 169 THR A O 1
ATOM 1292 N N . ALA A 1 170 ? -10.033 -0.125 3.483 1.00 74.31 170 ALA A N 1
ATOM 1293 C CA . ALA A 1 170 ? -9.255 -1.345 3.300 1.00 74.31 170 ALA A CA 1
ATOM 1294 C C . ALA A 1 170 ? -10.126 -2.527 2.842 1.00 74.31 170 ALA A C 1
ATOM 1296 O O . ALA A 1 170 ? -9.678 -3.337 2.031 1.00 74.31 170 ALA A O 1
ATOM 1297 N N . LEU A 1 171 ? -11.385 -2.599 3.300 1.00 70.56 171 LEU A N 1
ATOM 1298 C CA . LEU A 1 171 ? -12.325 -3.628 2.854 1.00 70.56 171 LEU A CA 1
ATOM 1299 C C . LEU A 1 171 ? -12.622 -3.476 1.362 1.00 70.56 171 LEU A C 1
ATOM 1301 O O . LEU A 1 171 ? -12.461 -4.436 0.610 1.00 70.56 171 LEU A O 1
ATOM 1305 N N . TYR A 1 172 ? -12.984 -2.271 0.918 1.00 76.56 172 TYR A N 1
ATOM 1306 C CA . TYR A 1 172 ? -13.237 -2.015 -0.497 1.00 76.56 172 TYR A CA 1
ATOM 1307 C C . TYR A 1 172 ? -12.000 -2.320 -1.353 1.00 76.56 172 TYR A C 1
ATOM 1309 O O . TYR A 1 172 ? -12.098 -3.033 -2.351 1.00 76.56 172 TYR A O 1
ATOM 1317 N N . ALA A 1 173 ? -10.820 -1.851 -0.933 1.00 83.75 173 ALA A N 1
ATOM 1318 C CA . ALA A 1 173 ? -9.559 -2.143 -1.612 1.00 83.75 173 ALA A CA 1
ATOM 1319 C C . ALA A 1 173 ? -9.288 -3.655 -1.712 1.00 83.75 173 ALA A C 1
ATOM 1321 O O . ALA A 1 173 ? -8.919 -4.144 -2.779 1.00 83.75 173 ALA A O 1
ATOM 1322 N N . SER A 1 174 ? -9.532 -4.415 -0.639 1.00 81.44 174 SER A N 1
ATOM 1323 C CA . SER A 1 174 ? -9.351 -5.871 -0.634 1.00 81.44 174 SER A CA 1
ATOM 1324 C C . SER A 1 174 ? -10.303 -6.602 -1.580 1.00 81.44 174 SER A C 1
ATOM 1326 O O . SER A 1 174 ? -9.897 -7.552 -2.244 1.00 81.44 174 SER A O 1
ATOM 1328 N N . GLN A 1 175 ? -11.548 -6.134 -1.704 1.00 82.19 175 GLN A N 1
ATOM 1329 C CA . GLN A 1 175 ? -12.524 -6.705 -2.630 1.00 82.19 175 GLN A CA 1
ATOM 1330 C C . GLN A 1 175 ? -12.106 -6.467 -4.082 1.00 82.19 175 GLN A C 1
ATOM 1332 O O . GLN A 1 175 ? -12.196 -7.383 -4.894 1.00 82.19 175 GLN A O 1
ATOM 1337 N N . GLN A 1 176 ? -11.606 -5.269 -4.403 1.00 85.06 176 GLN A N 1
ATOM 1338 C CA . GLN A 1 176 ? -11.087 -4.961 -5.740 1.00 85.06 176 GLN A CA 1
ATOM 1339 C C . GLN A 1 176 ? -9.822 -5.768 -6.059 1.00 85.06 176 GLN A C 1
ATOM 1341 O O . GLN A 1 176 ? -9.688 -6.300 -7.158 1.00 85.06 176 GLN A O 1
ATOM 1346 N N . TYR A 1 177 ? -8.929 -5.925 -5.083 1.00 88.56 177 TYR A N 1
ATOM 1347 C CA . TYR A 1 177 ? -7.759 -6.788 -5.213 1.00 88.56 177 TYR A CA 1
ATOM 1348 C C . TYR A 1 177 ? -8.145 -8.253 -5.458 1.00 88.56 177 TYR A C 1
ATOM 1350 O O . TYR A 1 177 ? -7.662 -8.875 -6.401 1.00 88.56 177 TYR A O 1
ATOM 1358 N N . ALA A 1 178 ? -9.065 -8.802 -4.662 1.00 86.25 178 ALA A N 1
ATOM 1359 C CA . ALA A 1 178 ? -9.550 -10.171 -4.830 1.00 86.25 178 ALA A CA 1
ATOM 1360 C C . ALA A 1 178 ? -10.289 -10.368 -6.165 1.00 86.25 178 ALA A C 1
ATOM 1362 O O . ALA A 1 178 ? -10.217 -11.440 -6.768 1.00 86.25 178 ALA A O 1
ATOM 1363 N N . ALA A 1 179 ? -10.962 -9.322 -6.657 1.00 88.62 179 ALA A N 1
ATOM 1364 C CA . ALA A 1 179 ? -11.621 -9.316 -7.957 1.00 88.62 179 ALA A CA 1
ATOM 1365 C C . ALA A 1 179 ? -10.649 -9.339 -9.145 1.00 88.62 179 ALA A C 1
ATOM 1367 O O . ALA A 1 179 ? -11.117 -9.573 -10.258 1.00 88.62 179 ALA A O 1
ATOM 1368 N N . GLY A 1 180 ? -9.340 -9.149 -8.933 1.00 91.81 180 GLY A N 1
ATOM 1369 C CA . GLY A 1 180 ? -8.278 -9.347 -9.923 1.00 91.81 180 GLY A CA 1
ATOM 1370 C C . GLY A 1 180 ? -8.482 -8.611 -11.255 1.00 91.81 180 GLY A C 1
ATOM 1371 O O . GLY A 1 180 ? -9.093 -7.545 -11.328 1.00 91.81 180 GLY A O 1
ATOM 1372 N N . ILE A 1 181 ? -7.951 -9.195 -12.330 1.00 95.50 181 ILE A N 1
ATOM 1373 C CA . ILE A 1 181 ? -7.996 -8.660 -13.694 1.00 95.50 181 ILE A CA 1
ATOM 1374 C C . ILE A 1 181 ? -8.638 -9.688 -14.627 1.00 95.50 181 ILE A C 1
ATOM 1376 O O . ILE A 1 181 ? -8.117 -10.785 -14.822 1.00 95.50 181 ILE A O 1
ATOM 1380 N N . GLN A 1 182 ? -9.738 -9.308 -15.273 1.00 95.31 182 GLN A N 1
ATOM 1381 C CA . GLN A 1 182 ? -10.362 -10.106 -16.329 1.00 95.31 182 GLN A CA 1
ATOM 1382 C C . GLN A 1 182 ? -9.758 -9.759 -17.695 1.00 95.31 182 GLN A C 1
ATOM 1384 O O . GLN A 1 182 ? -9.808 -8.606 -18.128 1.00 95.31 182 GLN A O 1
ATOM 1389 N N . TYR A 1 183 ? -9.237 -10.753 -18.418 1.00 96.94 183 TYR A N 1
ATOM 1390 C CA . TYR A 1 183 ? -8.770 -10.588 -19.797 1.00 96.94 183 TYR A CA 1
ATOM 1391 C C . TYR A 1 183 ? -8.950 -11.875 -20.610 1.00 96.94 183 TYR A C 1
ATOM 1393 O O . TYR A 1 183 ? -8.555 -12.953 -20.179 1.00 96.94 183 TYR A O 1
ATOM 1401 N N . GLN A 1 184 ? -9.556 -11.776 -21.800 1.00 95.19 184 GLN A N 1
ATOM 1402 C CA . GLN A 1 184 ? -9.804 -12.909 -22.712 1.00 95.19 184 GLN A CA 1
ATOM 1403 C C . GLN A 1 184 ? -10.424 -14.152 -22.032 1.00 95.19 184 GLN A C 1
ATOM 1405 O O . GLN A 1 184 ? -10.029 -15.286 -22.294 1.00 95.19 184 GLN A O 1
ATOM 1410 N N . SER A 1 185 ? -11.430 -13.947 -21.175 1.00 92.81 185 SER A N 1
ATOM 1411 C CA . SER A 1 185 ? -12.104 -15.006 -20.392 1.00 92.81 185 SER A CA 1
ATOM 1412 C C . SER A 1 185 ? -11.219 -15.713 -19.355 1.00 92.81 185 SER A C 1
ATOM 1414 O O . SER A 1 185 ? -11.583 -16.781 -18.863 1.00 92.81 185 SER A O 1
ATOM 1416 N N . LYS A 1 186 ? -10.061 -15.138 -19.021 1.00 95.25 186 LYS A N 1
ATOM 1417 C CA . LYS A 1 186 ? -9.207 -15.567 -17.916 1.00 95.25 186 LYS A CA 1
ATOM 1418 C C . LYS A 1 186 ? -9.203 -14.509 -16.822 1.00 95.25 186 LYS A C 1
ATOM 1420 O O . LYS A 1 186 ? -9.209 -13.313 -17.101 1.00 95.25 186 LYS A O 1
ATOM 1425 N N . GLN A 1 187 ? -9.157 -14.994 -15.592 1.00 95.00 187 GLN A N 1
ATOM 1426 C CA . GLN A 1 187 ? -9.007 -14.198 -14.389 1.00 95.00 187 GLN A CA 1
ATOM 1427 C C . GLN A 1 187 ? -7.548 -14.265 -13.936 1.00 95.00 187 GLN A C 1
ATOM 1429 O O . GLN A 1 187 ? -7.020 -15.361 -13.750 1.00 95.00 187 GLN A O 1
ATOM 1434 N N . TYR A 1 188 ? -6.927 -13.109 -13.738 1.00 95.56 188 TYR A N 1
ATOM 1435 C CA . TYR A 1 188 ? -5.562 -12.977 -13.238 1.00 95.56 188 TYR A CA 1
ATOM 1436 C C . TYR A 1 188 ? -5.582 -12.333 -11.848 1.00 95.56 188 TYR A C 1
ATOM 1438 O O . TYR A 1 188 ? -6.287 -11.338 -11.665 1.00 95.56 188 TYR A O 1
ATOM 1446 N N . PRO A 1 189 ? -4.869 -12.885 -10.855 1.00 93.06 189 PRO A N 1
ATOM 1447 C CA . PRO A 1 189 ? -4.731 -12.235 -9.559 1.00 93.06 189 PRO A CA 1
ATOM 1448 C C . PRO A 1 189 ? -3.825 -11.003 -9.669 1.00 93.06 189 PRO A C 1
ATOM 1450 O O . PRO A 1 189 ? -2.968 -10.926 -10.546 1.00 93.06 189 PRO A O 1
ATOM 1453 N N . TYR A 1 190 ? -4.009 -10.052 -8.757 1.00 92.94 190 TYR A N 1
ATOM 1454 C CA . TYR A 1 190 ? -2.963 -9.077 -8.467 1.00 92.94 190 TYR A CA 1
ATOM 1455 C C . TYR A 1 190 ? -1.904 -9.709 -7.566 1.00 92.94 190 TYR A C 1
ATOM 1457 O O . TYR A 1 190 ? -2.213 -10.576 -6.749 1.00 92.94 190 TYR A O 1
ATOM 1465 N N . GLN A 1 191 ? -0.670 -9.238 -7.704 1.00 89.88 191 GLN A N 1
ATOM 1466 C CA . GLN A 1 191 ? 0.496 -9.827 -7.040 1.00 89.88 191 GLN A CA 1
ATOM 1467 C C . GLN A 1 191 ? 0.939 -9.027 -5.820 1.00 89.88 191 GLN A C 1
ATOM 1469 O O . GLN A 1 191 ? 1.457 -9.573 -4.849 1.00 89.88 191 GLN A O 1
ATOM 1474 N N . THR A 1 192 ? 0.719 -7.718 -5.874 1.00 88.62 192 THR A N 1
ATOM 1475 C CA . THR A 1 192 ? 1.026 -6.777 -4.803 1.00 88.62 192 THR A CA 1
ATOM 1476 C C . THR A 1 192 ? -0.145 -5.825 -4.606 1.00 88.62 192 THR A C 1
ATOM 1478 O O . THR A 1 192 ? -0.965 -5.613 -5.504 1.00 88.62 192 THR A O 1
ATOM 1481 N N . MET A 1 193 ? -0.232 -5.243 -3.413 1.00 87.38 193 MET A N 1
ATOM 1482 C CA . MET A 1 193 ? -1.091 -4.098 -3.148 1.00 87.38 193 MET A CA 1
ATOM 1483 C C . MET A 1 193 ? -0.211 -2.931 -2.717 1.00 87.38 193 MET A C 1
ATOM 1485 O O . MET A 1 193 ? 0.573 -3.064 -1.778 1.00 87.38 193 MET A O 1
ATOM 1489 N N . MET A 1 194 ? -0.368 -1.790 -3.379 1.00 87.81 194 MET A N 1
ATOM 1490 C CA . MET A 1 194 ? 0.226 -0.523 -2.968 1.00 87.81 194 MET A CA 1
ATOM 1491 C C . MET A 1 194 ? -0.845 0.403 -2.393 1.00 87.81 194 MET A C 1
ATOM 1493 O O . MET A 1 194 ? -2.026 0.288 -2.719 1.00 87.81 194 MET A O 1
ATOM 1497 N N . SER A 1 195 ? -0.418 1.362 -1.578 1.00 85.62 195 SER A N 1
ATOM 1498 C CA . SER A 1 195 ? -1.261 2.442 -1.074 1.00 85.62 195 SER A CA 1
ATOM 1499 C C . SER A 1 195 ? -0.687 3.774 -1.528 1.00 85.62 195 SER A C 1
ATOM 1501 O O . SER A 1 195 ? 0.440 4.108 -1.167 1.00 85.62 195 SER A O 1
ATOM 1503 N N . TRP A 1 196 ? -1.485 4.560 -2.243 1.00 82.62 196 TRP A N 1
ATOM 1504 C CA . TRP A 1 196 ? -1.202 5.974 -2.474 1.00 82.62 196 TRP A CA 1
ATOM 1505 C C . TRP A 1 196 ? -2.083 6.818 -1.543 1.00 82.62 196 TRP A C 1
ATOM 1507 O O . TRP A 1 196 ? -3.310 6.741 -1.628 1.00 82.62 196 TRP A O 1
ATOM 1517 N N . ARG A 1 197 ? -1.533 7.602 -0.615 1.00 75.94 197 ARG A N 1
ATOM 1518 C CA . ARG A 1 197 ? -0.123 7.767 -0.190 1.00 75.94 197 ARG A CA 1
ATOM 1519 C C . ARG A 1 197 ? -0.066 7.774 1.348 1.00 75.94 197 ARG A C 1
ATOM 1521 O O . ARG A 1 197 ? -1.053 7.400 1.967 1.00 75.94 197 ARG A O 1
ATOM 1528 N N . LEU A 1 198 ? 1.078 8.103 1.958 1.00 71.19 198 LEU A N 1
ATOM 1529 C CA . LEU A 1 198 ? 1.270 8.072 3.425 1.00 71.19 198 LEU A CA 1
ATOM 1530 C C . LEU A 1 198 ? 1.504 9.448 4.069 1.00 71.19 198 LEU A C 1
ATOM 1532 O O . LEU A 1 198 ? 1.695 9.547 5.279 1.00 71.19 198 LEU A O 1
ATOM 1536 N N . ASP A 1 199 ? 1.519 10.507 3.268 1.00 73.81 199 ASP A N 1
ATOM 1537 C CA . ASP A 1 199 ? 1.846 11.873 3.674 1.00 73.81 199 ASP A CA 1
ATOM 1538 C C . ASP A 1 199 ? 0.709 12.856 3.346 1.00 73.81 199 ASP A C 1
ATOM 1540 O O . ASP A 1 199 ? 0.949 14.017 3.004 1.00 73.81 199 ASP A O 1
ATOM 1544 N N . SER A 1 200 ? -0.551 12.409 3.388 1.00 72.50 200 SER A N 1
ATOM 1545 C CA . SER A 1 200 ? -1.692 13.319 3.232 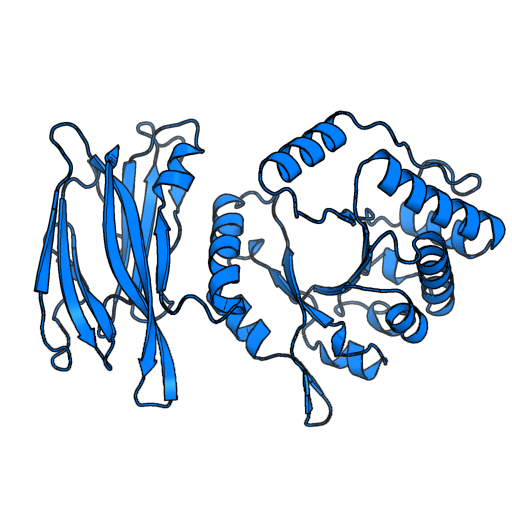1.00 72.50 200 SER A CA 1
ATOM 1546 C C . SER A 1 200 ? -2.064 14.009 4.553 1.00 72.50 200 SER A C 1
ATOM 1548 O O . SER A 1 200 ? -1.574 13.684 5.639 1.00 72.50 200 SER A O 1
ATOM 1550 N N . SER A 1 201 ? -2.993 14.967 4.486 1.00 73.31 201 SER A N 1
ATOM 1551 C CA . SER A 1 201 ? -3.586 15.582 5.681 1.00 73.31 201 SER A CA 1
ATOM 1552 C C . SER A 1 201 ? -4.460 14.620 6.499 1.00 73.31 201 SER A C 1
ATOM 1554 O O . SER A 1 201 ? -4.870 14.978 7.601 1.00 73.31 201 SER A O 1
ATOM 1556 N N . ASN A 1 202 ? -4.756 13.425 5.975 1.00 67.88 202 ASN A N 1
ATOM 1557 C CA . ASN A 1 202 ? -5.541 12.374 6.622 1.00 67.88 202 ASN A CA 1
ATOM 1558 C C . ASN A 1 202 ? -4.712 11.097 6.871 1.00 67.88 202 ASN A C 1
ATOM 1560 O O . ASN A 1 202 ? -5.243 9.985 6.895 1.00 67.88 202 ASN A O 1
ATOM 1564 N N . TRP A 1 203 ? -3.404 11.250 7.092 1.00 65.31 203 TRP A N 1
ATOM 1565 C CA . TRP A 1 203 ? -2.498 10.134 7.373 1.00 65.31 203 TRP A CA 1
ATOM 1566 C C . TRP A 1 203 ? -2.952 9.191 8.512 1.00 65.31 203 TRP A C 1
ATOM 1568 O O . TRP A 1 203 ? -2.681 7.992 8.391 1.00 65.31 203 TRP A O 1
ATOM 1578 N N . PRO A 1 204 ? -3.682 9.624 9.577 1.00 60.84 204 PRO A N 1
ATOM 1579 C CA . PRO A 1 204 ? -4.162 8.689 10.591 1.00 60.84 204 PRO A CA 1
ATOM 1580 C C . PRO A 1 204 ? -5.147 7.677 10.015 1.00 60.84 204 PRO A C 1
ATOM 1582 O O . PRO A 1 204 ? -5.074 6.506 10.373 1.00 60.84 204 PRO A O 1
ATOM 1585 N N . PHE A 1 205 ? -6.030 8.090 9.098 1.00 68.75 205 PHE A N 1
ATOM 1586 C CA . PHE A 1 205 ? -6.945 7.186 8.402 1.00 68.75 205 PHE A CA 1
ATOM 1587 C C . PHE A 1 205 ? -6.198 6.245 7.450 1.00 68.75 205 PHE A C 1
ATOM 1589 O O . PHE A 1 205 ? -6.489 5.052 7.413 1.00 68.75 205 PHE A O 1
ATOM 1596 N N . GLU A 1 206 ? -5.218 6.748 6.704 1.00 65.81 206 GLU A N 1
ATOM 1597 C CA . GLU A 1 206 ? -4.463 5.958 5.721 1.00 65.81 206 GLU A CA 1
ATOM 1598 C C . GLU A 1 206 ? -3.639 4.854 6.388 1.00 65.81 206 GLU A C 1
ATOM 1600 O O . GLU A 1 206 ? -3.742 3.685 6.010 1.00 65.81 206 GLU A O 1
ATOM 1605 N N . GLN A 1 207 ? -2.882 5.202 7.433 1.00 68.31 207 GLN A N 1
ATOM 1606 C CA . GLN A 1 207 ? -2.107 4.240 8.221 1.00 68.31 207 GLN A CA 1
ATOM 1607 C C . GLN A 1 207 ? -3.016 3.157 8.814 1.00 68.31 207 GLN A C 1
ATOM 1609 O O . GLN A 1 207 ? -2.727 1.962 8.773 1.00 68.31 207 GLN A O 1
ATOM 1614 N N . SER A 1 208 ? -4.156 3.601 9.318 1.00 63.25 208 SER A N 1
ATOM 1615 C CA . SER A 1 208 ? -5.216 2.777 9.863 1.00 63.25 208 SER A CA 1
ATOM 1616 C C . SER A 1 208 ? -5.759 1.764 8.843 1.00 63.25 208 SER A C 1
ATOM 1618 O O . SER A 1 208 ? -5.849 0.571 9.135 1.00 63.25 208 SER A O 1
ATOM 1620 N N . GLN A 1 209 ? -6.049 2.194 7.613 1.00 73.25 209 GLN A N 1
ATOM 1621 C CA . GLN A 1 209 ? -6.472 1.280 6.549 1.00 73.25 209 GLN A CA 1
ATOM 1622 C C . GLN A 1 209 ? -5.358 0.292 6.152 1.00 73.25 209 GLN A C 1
ATOM 1624 O O . GLN A 1 209 ? -5.647 -0.872 5.878 1.00 73.25 209 GLN A O 1
ATOM 1629 N N . GLN A 1 210 ? -4.084 0.689 6.175 1.00 71.12 210 GLN A N 1
ATOM 1630 C CA . GLN A 1 210 ? -2.981 -0.237 5.885 1.00 71.12 210 GLN A CA 1
ATOM 1631 C C . GLN A 1 210 ? -2.841 -1.355 6.927 1.00 71.12 210 GLN A C 1
ATOM 1633 O O . GLN A 1 210 ? -2.573 -2.502 6.559 1.00 71.12 210 GLN A O 1
ATOM 1638 N N . LEU A 1 211 ? -3.079 -1.060 8.211 1.00 69.06 211 LEU A N 1
ATOM 1639 C CA . LEU A 1 211 ? -3.111 -2.086 9.261 1.00 69.06 211 LEU A CA 1
ATOM 1640 C C . LEU A 1 211 ? -4.209 -3.129 9.003 1.00 69.06 211 LEU A C 1
ATOM 1642 O O . LEU A 1 211 ? -3.999 -4.314 9.260 1.00 69.06 211 LEU A O 1
ATOM 1646 N N . LEU A 1 212 ? -5.343 -2.703 8.438 1.00 66.19 212 LEU A N 1
ATOM 1647 C CA . LEU A 1 212 ? -6.447 -3.581 8.043 1.00 66.19 212 LEU A CA 1
ATOM 1648 C C . LEU A 1 212 ? -6.212 -4.301 6.705 1.00 66.19 212 LEU A C 1
ATOM 1650 O O . LEU A 1 212 ? -6.768 -5.371 6.481 1.00 66.19 212 LEU A O 1
ATOM 1654 N N . MET A 1 213 ? -5.380 -3.770 5.807 1.00 73.12 213 MET A N 1
ATOM 1655 C CA . MET A 1 213 ? -5.089 -4.425 4.524 1.00 73.12 213 MET A CA 1
ATOM 1656 C C . MET A 1 213 ? -4.379 -5.766 4.702 1.00 73.12 213 MET A C 1
ATOM 1658 O O . MET A 1 213 ? -4.751 -6.737 4.044 1.00 73.12 213 MET A O 1
ATOM 1662 N N . ARG A 1 214 ? -3.378 -5.839 5.592 1.00 70.25 214 ARG A N 1
ATOM 1663 C CA . ARG A 1 214 ? -2.635 -7.083 5.851 1.00 70.25 214 ARG A CA 1
ATOM 1664 C C . ARG A 1 214 ? -3.577 -8.265 6.114 1.00 70.25 214 ARG A C 1
ATOM 1666 O O . ARG A 1 214 ? -3.460 -9.244 5.378 1.00 70.25 214 ARG A O 1
ATOM 1673 N N . PRO A 1 215 ? -4.516 -8.195 7.077 1.00 58.81 215 PRO A N 1
ATOM 1674 C CA . PRO A 1 215 ? -5.383 -9.325 7.354 1.00 58.81 215 PRO A CA 1
ATOM 1675 C C . PRO A 1 215 ? -6.328 -9.690 6.206 1.00 58.81 215 PRO A C 1
ATOM 1677 O O . PRO A 1 215 ? -6.547 -10.878 5.958 1.00 58.81 215 PRO A O 1
ATOM 1680 N N . TYR A 1 216 ? -6.838 -8.703 5.462 1.00 66.94 216 TYR A N 1
ATOM 1681 C CA . TYR A 1 216 ? -7.678 -8.979 4.294 1.00 66.94 216 TYR A CA 1
ATOM 1682 C C . TYR A 1 216 ? -6.919 -9.693 3.167 1.00 66.94 216 TYR A C 1
ATOM 1684 O O . TYR A 1 216 ? -7.500 -10.527 2.476 1.00 66.94 216 TYR A O 1
ATOM 1692 N N . LEU A 1 217 ? -5.630 -9.395 2.986 1.00 69.00 217 LEU A N 1
ATOM 1693 C CA . LEU A 1 217 ? -4.808 -9.977 1.922 1.00 69.00 217 LEU A CA 1
ATOM 1694 C C . LEU A 1 217 ? -4.282 -11.372 2.256 1.00 69.00 217 LEU A C 1
ATOM 1696 O O . LEU A 1 217 ? -4.183 -12.215 1.368 1.00 69.00 217 LEU A O 1
ATOM 1700 N N . THR A 1 218 ? -3.946 -11.638 3.520 1.00 65.88 218 THR A N 1
ATOM 1701 C CA . THR A 1 218 ? -3.390 -12.939 3.919 1.00 65.88 218 THR A CA 1
ATOM 1702 C C . THR A 1 218 ? -4.451 -14.005 4.186 1.00 65.88 218 THR A C 1
ATOM 1704 O O . THR A 1 218 ? -4.093 -15.129 4.535 1.00 65.88 218 THR A O 1
ATOM 1707 N N . GLY A 1 219 ? -5.747 -13.673 4.065 1.00 59.22 219 GLY A N 1
ATOM 1708 C CA . GLY A 1 219 ? -6.849 -14.558 4.481 1.00 59.22 219 GLY A CA 1
ATOM 1709 C C . GLY A 1 219 ? -6.741 -14.968 5.953 1.00 59.22 219 GLY A C 1
ATOM 1710 O O . GLY A 1 219 ? -7.277 -15.985 6.383 1.00 59.22 219 GLY A O 1
ATOM 1711 N N . GLN A 1 220 ? -5.955 -14.204 6.702 1.00 55.91 220 GLN A N 1
ATOM 1712 C CA . GLN A 1 220 ? -5.555 -14.472 8.058 1.00 55.91 220 GLN A CA 1
ATOM 1713 C C . GLN A 1 220 ? -5.327 -13.132 8.737 1.00 55.91 220 GLN A C 1
ATOM 1715 O O . GLN A 1 220 ? -4.616 -12.300 8.184 1.00 55.91 220 GLN A O 1
ATOM 1720 N N . PRO A 1 221 ? -5.825 -12.971 9.956 1.00 54.03 221 PRO A N 1
ATOM 1721 C CA . PRO A 1 221 ? -6.447 -14.037 10.722 1.00 54.03 221 PRO A CA 1
ATOM 1722 C C . PRO A 1 221 ? -7.956 -14.089 10.439 1.00 54.03 221 PRO A C 1
ATOM 1724 O O . PRO A 1 221 ? -8.557 -13.061 10.145 1.00 54.03 221 PRO A O 1
ATOM 1727 N N . ASP A 1 222 ? -8.590 -15.253 10.640 1.00 64.25 222 ASP A N 1
ATOM 1728 C CA . ASP A 1 222 ? -10.056 -15.352 10.830 1.00 64.25 222 ASP A CA 1
ATOM 1729 C C . ASP A 1 222 ? -10.552 -14.407 11.941 1.00 64.25 222 ASP A C 1
ATOM 1731 O O . ASP A 1 222 ? -11.753 -14.220 12.118 1.00 64.25 222 ASP A O 1
ATOM 1735 N N . VAL A 1 223 ? -9.608 -13.844 12.705 1.00 72.75 223 VAL A N 1
ATOM 1736 C CA . VAL A 1 223 ? -9.772 -12.942 13.826 1.00 72.75 223 VAL A CA 1
ATOM 1737 C C . VAL A 1 223 ? -8.765 -11.773 13.765 1.00 72.75 223 VAL A C 1
ATOM 1739 O O . VAL A 1 223 ? -7.601 -11.963 14.105 1.00 72.75 223 VAL A O 1
ATOM 1742 N N . VAL A 1 224 ? -9.155 -10.548 13.404 1.00 77.25 224 VAL A N 1
ATOM 1743 C CA . VAL A 1 224 ? -8.231 -9.391 13.439 1.00 77.25 224 VAL A CA 1
ATOM 1744 C C . VAL A 1 224 ? -8.236 -8.762 14.826 1.00 77.25 224 VAL A C 1
ATOM 1746 O O . VAL A 1 224 ? -9.260 -8.246 15.263 1.00 77.25 224 VAL A O 1
ATOM 1749 N N . VAL A 1 225 ? -7.093 -8.778 15.515 1.00 86.06 225 VAL A N 1
ATOM 1750 C CA . VAL A 1 225 ? -6.924 -8.067 16.793 1.00 86.06 225 VAL A CA 1
ATOM 1751 C C . VAL A 1 225 ? -6.705 -6.580 16.523 1.00 86.06 225 VAL A C 1
ATOM 1753 O O . VAL A 1 225 ? -5.942 -6.224 15.626 1.00 86.06 225 VAL A O 1
ATOM 1756 N N . PHE A 1 226 ? -7.320 -5.721 17.330 1.00 87.06 226 PHE A N 1
ATOM 1757 C CA . PHE A 1 226 ? -7.097 -4.280 17.289 1.00 87.06 226 PHE A CA 1
ATOM 1758 C C . PHE A 1 226 ? -6.889 -3.690 18.686 1.00 87.06 226 PHE A C 1
ATOM 1760 O O . PHE A 1 226 ? -7.417 -4.200 19.677 1.00 87.06 226 PHE A O 1
ATOM 1767 N N . ASP A 1 227 ? -6.121 -2.602 18.754 1.00 88.75 227 ASP A N 1
ATOM 1768 C CA . ASP A 1 227 ? -5.913 -1.796 19.958 1.00 88.75 227 ASP A CA 1
ATOM 1769 C C . ASP A 1 227 ? -5.663 -0.331 19.572 1.00 88.75 227 ASP A C 1
ATOM 1771 O O . ASP A 1 227 ? -4.553 0.054 19.192 1.00 88.75 227 ASP A O 1
ATOM 1775 N N . ASP A 1 228 ? -6.700 0.501 19.687 1.00 85.56 228 ASP A N 1
ATOM 1776 C CA . ASP A 1 228 ? -6.597 1.934 19.389 1.00 85.56 228 ASP A CA 1
ATOM 1777 C C . ASP A 1 228 ? -5.746 2.694 20.417 1.00 85.56 228 ASP A C 1
ATOM 1779 O O . ASP A 1 228 ? -5.323 3.826 20.166 1.00 85.56 228 ASP A O 1
ATOM 1783 N N . GLY A 1 229 ? -5.432 2.080 21.562 1.00 83.88 229 GLY A N 1
ATOM 1784 C CA . GLY A 1 229 ? -4.525 2.650 22.550 1.00 83.88 229 GLY A CA 1
ATOM 1785 C C . GLY A 1 229 ? -3.140 2.925 21.975 1.00 83.88 229 GLY A C 1
ATOM 1786 O O . GLY A 1 229 ? -2.536 3.942 22.307 1.00 83.88 229 GLY A O 1
ATOM 1787 N N . ALA A 1 230 ? -2.656 2.084 21.058 1.00 75.50 230 ALA A N 1
ATOM 1788 C CA . ALA A 1 230 ? -1.385 2.311 20.373 1.00 75.50 230 ALA A CA 1
ATOM 1789 C C . ALA A 1 230 ? -1.408 3.590 19.515 1.00 75.50 230 ALA A C 1
ATOM 1791 O O . ALA A 1 230 ? -0.444 4.356 19.532 1.00 75.50 230 ALA A O 1
ATOM 1792 N N . ILE A 1 231 ? -2.526 3.854 18.828 1.00 73.06 231 ILE A N 1
ATOM 1793 C CA . ILE A 1 231 ? -2.720 5.053 17.996 1.00 73.06 231 ILE A CA 1
ATOM 1794 C C . ILE A 1 231 ? -2.731 6.305 18.873 1.00 73.06 231 ILE A C 1
ATOM 1796 O O . ILE A 1 231 ? -2.094 7.303 18.534 1.00 73.06 231 ILE A O 1
ATOM 1800 N N . LEU A 1 232 ? -3.423 6.247 20.015 1.00 78.12 232 LEU A N 1
ATOM 1801 C CA . LEU A 1 232 ? -3.499 7.365 20.955 1.00 78.12 232 LEU A CA 1
ATOM 1802 C C . LEU A 1 232 ? -2.176 7.613 21.688 1.00 78.12 232 LEU A C 1
ATOM 1804 O O . LEU A 1 232 ? -1.798 8.766 21.867 1.00 78.12 232 LEU A O 1
ATOM 1808 N N . ASN A 1 233 ? -1.445 6.561 22.068 1.00 75.12 233 ASN A N 1
ATOM 1809 C CA . ASN A 1 233 ? -0.146 6.678 22.741 1.00 75.12 233 ASN A CA 1
ATOM 1810 C C . ASN A 1 233 ? 0.938 7.299 21.849 1.00 75.12 233 ASN A C 1
ATOM 1812 O O . ASN A 1 233 ? 1.908 7.851 22.363 1.00 75.12 233 ASN A O 1
ATOM 1816 N N . ALA A 1 234 ? 0.786 7.211 20.525 1.00 69.25 234 ALA A N 1
ATOM 1817 C CA . ALA A 1 234 ? 1.663 7.890 19.577 1.00 69.25 234 ALA A CA 1
ATOM 1818 C C . ALA A 1 234 ? 1.395 9.406 19.486 1.00 69.25 234 ALA A C 1
ATOM 1820 O O . ALA A 1 234 ? 2.224 10.140 18.948 1.00 69.25 234 ALA A O 1
ATOM 1821 N N . GLN A 1 235 ? 0.259 9.892 20.001 1.00 69.31 235 GLN A N 1
ATOM 1822 C CA . GLN A 1 235 ? -0.082 11.314 19.991 1.00 69.31 235 GLN A CA 1
ATOM 1823 C C . GLN A 1 235 ? 0.543 12.043 21.187 1.00 69.31 235 GLN A C 1
ATOM 1825 O O . GLN A 1 235 ? 0.665 11.505 22.284 1.00 69.31 235 GLN A O 1
ATOM 1830 N N . THR A 1 236 ? 0.888 13.319 21.005 1.00 70.56 236 THR A N 1
ATOM 1831 C CA . THR A 1 236 ? 1.456 14.156 22.080 1.00 70.56 236 THR A CA 1
ATOM 1832 C C . THR A 1 236 ? 0.401 14.743 23.017 1.00 70.56 236 THR A C 1
ATOM 1834 O O . THR A 1 236 ? 0.732 15.189 24.115 1.00 70.56 236 THR A O 1
ATOM 1837 N N . THR A 1 237 ? -0.861 14.773 22.582 1.00 78.69 237 THR A N 1
ATOM 1838 C CA . THR A 1 237 ? -1.968 15.414 23.298 1.00 78.69 237 THR A CA 1
ATOM 1839 C C . THR A 1 237 ? -2.987 14.359 23.726 1.00 78.69 237 THR A C 1
ATOM 1841 O O . THR A 1 237 ? -3.557 13.696 22.859 1.00 78.69 237 THR A O 1
ATOM 1844 N N . PRO A 1 238 ? -3.262 14.203 25.035 1.00 82.62 238 PRO A N 1
ATOM 1845 C CA . PRO A 1 238 ? -4.307 13.306 25.516 1.00 82.62 238 PRO A CA 1
ATOM 1846 C C . PRO A 1 238 ? -5.685 13.689 24.972 1.00 82.62 238 PRO A C 1
ATOM 1848 O O . PRO A 1 238 ? -6.028 14.871 24.878 1.00 82.62 238 PRO A O 1
ATOM 1851 N N . THR A 1 239 ? -6.495 12.681 24.659 1.00 86.75 239 THR A N 1
ATOM 1852 C CA . THR A 1 239 ? -7.853 12.858 24.136 1.00 86.75 239 THR A CA 1
ATOM 1853 C C . THR A 1 239 ? -8.857 11.994 24.892 1.00 86.75 239 THR A C 1
ATOM 1855 O O . THR A 1 239 ? -8.487 11.020 25.547 1.00 86.75 239 THR A O 1
ATOM 1858 N N . ILE A 1 240 ? -10.137 12.351 24.791 1.00 90.62 240 ILE A N 1
ATOM 1859 C CA . ILE A 1 240 ? -11.271 11.555 25.274 1.00 90.62 240 ILE A CA 1
ATOM 1860 C C . ILE A 1 240 ? -12.218 11.240 24.121 1.00 90.62 240 ILE A C 1
ATOM 1862 O O . ILE A 1 240 ? -12.301 12.010 23.162 1.00 90.62 240 ILE A O 1
ATOM 1866 N N . ILE A 1 241 ? -12.974 10.147 24.234 1.00 94.19 241 ILE A N 1
ATOM 1867 C CA . ILE A 1 241 ? -14.019 9.811 23.262 1.00 94.19 241 ILE A CA 1
ATOM 1868 C C . ILE A 1 241 ? -15.128 10.873 23.312 1.00 94.19 241 ILE A C 1
ATOM 1870 O O . ILE A 1 241 ? -15.735 11.093 24.360 1.00 94.19 241 ILE A O 1
ATOM 1874 N N . GLN A 1 242 ? -15.408 11.492 22.167 1.00 93.62 242 GLN A N 1
ATOM 1875 C CA . GLN A 1 242 ? -16.489 12.462 21.957 1.00 93.62 242 GLN A CA 1
ATOM 1876 C C . GLN A 1 242 ? -17.709 11.832 21.305 1.00 93.62 242 GLN A C 1
ATOM 1878 O O . GLN A 1 242 ? -18.841 12.186 21.630 1.00 93.62 242 GLN A O 1
ATOM 1883 N N . SER A 1 243 ? -17.501 10.907 20.373 1.00 94.81 243 SER A N 1
ATOM 1884 C CA . SER A 1 243 ? -18.609 10.198 19.753 1.00 94.81 243 SER A CA 1
ATOM 1885 C C . SER A 1 243 ? -18.250 8.772 19.384 1.00 94.81 243 SER A C 1
ATOM 1887 O O . SER A 1 243 ? -17.085 8.435 19.178 1.00 94.81 243 SER A O 1
ATOM 1889 N N . ILE A 1 244 ? -19.275 7.925 19.339 1.00 97.00 244 ILE A N 1
ATOM 1890 C CA . ILE A 1 244 ? -19.159 6.523 18.943 1.00 97.00 244 ILE A CA 1
ATOM 1891 C C . ILE A 1 244 ? -20.204 6.238 17.874 1.00 97.00 244 ILE A C 1
ATOM 1893 O O . ILE A 1 244 ? -21.385 6.548 18.053 1.00 97.00 244 ILE A O 1
ATOM 1897 N N . VAL A 1 245 ? -19.770 5.621 16.783 1.00 96.44 245 VAL A N 1
ATOM 1898 C CA . VAL A 1 245 ? -20.634 5.047 15.756 1.00 96.44 245 VAL A CA 1
ATOM 1899 C C . VAL A 1 245 ? -20.545 3.530 15.862 1.00 96.44 245 VAL A C 1
ATOM 1901 O O . VAL A 1 245 ? -19.459 2.958 15.915 1.00 96.44 245 VAL A O 1
ATOM 1904 N N . ILE A 1 246 ? -21.703 2.883 15.905 1.00 97.31 246 ILE A N 1
ATOM 1905 C CA . ILE A 1 246 ? -21.862 1.434 15.873 1.00 97.31 246 ILE A CA 1
ATOM 1906 C C . ILE A 1 246 ? -22.646 1.094 14.610 1.00 97.31 246 ILE A C 1
ATOM 1908 O O . ILE A 1 246 ? -23.744 1.612 14.384 1.00 97.31 246 ILE A O 1
ATOM 1912 N N . ARG A 1 247 ? -22.091 0.197 13.797 1.00 96.31 247 ARG A N 1
ATOM 1913 C CA . ARG A 1 247 ? -22.811 -0.447 12.700 1.00 96.31 247 ARG A CA 1
ATOM 1914 C C . ARG A 1 247 ? -23.402 -1.745 13.219 1.00 96.31 247 ARG A C 1
ATOM 1916 O O . ARG A 1 247 ? -22.692 -2.556 13.811 1.00 96.31 247 ARG A O 1
ATOM 1923 N N . SER A 1 248 ? -24.704 -1.923 13.033 1.00 96.12 248 SER A N 1
ATOM 1924 C CA . SER A 1 248 ? -25.376 -3.153 13.454 1.00 96.12 248 SER A CA 1
ATOM 1925 C C . SER A 1 248 ? -26.522 -3.531 12.528 1.00 96.12 248 SER A C 1
ATOM 1927 O O . SER A 1 248 ? -27.192 -2.669 11.948 1.00 96.12 248 SER A O 1
ATOM 1929 N N . GLY A 1 249 ? -26.744 -4.834 12.407 1.00 92.44 249 GLY A N 1
ATOM 1930 C CA . GLY A 1 249 ? -27.872 -5.447 11.719 1.00 92.44 249 GLY A CA 1
ATOM 1931 C C . GLY A 1 249 ? -28.351 -6.649 12.521 1.00 92.44 249 GLY A C 1
ATOM 1932 O O . GLY A 1 249 ? -28.998 -6.490 13.553 1.00 92.44 249 GLY A O 1
ATOM 1933 N N . ASP A 1 250 ? -27.998 -7.847 12.061 1.00 93.38 250 ASP A N 1
ATOM 1934 C CA . ASP A 1 250 ? -28.258 -9.091 12.794 1.00 93.38 250 ASP A CA 1
ATOM 1935 C C . ASP A 1 250 ? -27.359 -9.247 14.033 1.00 93.38 250 ASP A C 1
ATOM 1937 O O . ASP A 1 250 ? -27.766 -9.845 15.029 1.00 93.38 250 ASP A O 1
ATOM 1941 N N . VAL A 1 251 ? -26.148 -8.691 13.972 1.00 96.81 251 VAL A N 1
ATOM 1942 C CA . VAL A 1 251 ? -25.143 -8.653 15.044 1.00 96.81 251 VAL A CA 1
ATOM 1943 C C . VAL A 1 251 ? -24.448 -7.283 15.037 1.00 96.81 251 VAL A C 1
ATOM 1945 O O . VAL A 1 251 ? -24.888 -6.369 14.331 1.00 96.81 251 VAL A O 1
ATOM 1948 N N . VAL A 1 252 ? -23.386 -7.102 15.828 1.00 97.75 252 VAL A N 1
ATOM 1949 C CA . VAL A 1 252 ? -22.557 -5.891 15.770 1.00 97.75 252 VAL A CA 1
ATOM 1950 C C . VAL A 1 252 ? -21.513 -6.040 14.670 1.00 97.75 252 VAL A C 1
ATOM 1952 O O . VAL A 1 252 ? -20.529 -6.764 14.817 1.00 97.75 252 VAL A O 1
ATOM 1955 N N . ASP A 1 253 ? -21.729 -5.334 13.564 1.00 92.88 253 ASP A N 1
ATOM 1956 C CA . ASP A 1 253 ? -20.844 -5.365 12.404 1.00 92.88 253 ASP A CA 1
ATOM 1957 C C . ASP A 1 253 ? -19.549 -4.606 12.669 1.00 92.88 253 ASP A C 1
ATOM 1959 O O . ASP A 1 253 ? -18.475 -5.135 12.392 1.00 92.88 253 ASP A O 1
ATOM 1963 N N . ALA A 1 254 ? -19.638 -3.392 13.224 1.00 93.69 254 ALA A N 1
ATOM 1964 C CA . ALA A 1 254 ? -18.460 -2.580 13.501 1.00 93.69 254 ALA A CA 1
ATOM 1965 C C . ALA A 1 254 ? -18.658 -1.516 14.583 1.00 93.69 254 ALA A C 1
ATOM 1967 O O . ALA A 1 254 ? -19.781 -1.104 14.887 1.00 93.69 254 ALA A O 1
ATOM 1968 N N . ILE A 1 255 ? -17.538 -1.018 15.105 1.00 95.75 255 ILE A N 1
ATOM 1969 C CA . ILE A 1 255 ? -17.467 0.129 16.013 1.00 95.75 255 ILE A CA 1
ATOM 1970 C C . ILE A 1 255 ? -16.381 1.110 15.562 1.00 95.75 255 ILE A C 1
ATOM 1972 O O . ILE A 1 255 ? -15.325 0.698 15.093 1.00 95.75 255 ILE A O 1
ATOM 1976 N N . GLN A 1 256 ? -16.637 2.406 15.716 1.00 93.62 256 GLN A N 1
ATOM 1977 C CA . GLN A 1 256 ? -15.673 3.477 15.477 1.00 93.62 256 GLN A CA 1
ATOM 1978 C C . GLN A 1 256 ? -15.881 4.585 16.508 1.00 93.62 256 GLN A C 1
ATOM 1980 O O . GLN A 1 256 ? -17.022 4.935 16.817 1.00 93.62 256 GLN A O 1
ATOM 1985 N N . CYS A 1 257 ? -14.801 5.176 17.013 1.00 93.38 257 CYS A N 1
ATOM 1986 C CA . CYS A 1 257 ? -14.883 6.355 17.869 1.00 93.38 257 CYS A CA 1
ATOM 1987 C C . CYS A 1 257 ? -14.196 7.577 17.260 1.00 93.38 257 CYS A C 1
ATOM 1989 O O . CYS A 1 257 ? -13.259 7.472 16.472 1.00 93.38 257 CYS A O 1
ATOM 1991 N N . THR A 1 258 ? -14.674 8.748 17.663 1.00 91.88 258 THR A N 1
ATOM 1992 C CA . THR A 1 258 ? -14.008 10.027 17.447 1.00 91.88 258 THR A CA 1
ATOM 1993 C C . THR A 1 258 ? -13.593 10.576 18.796 1.00 91.88 258 THR A C 1
ATOM 1995 O O . THR A 1 258 ? -14.406 10.663 19.719 1.00 91.88 258 THR A O 1
ATOM 1998 N N . ASN A 1 259 ? -12.338 10.982 18.891 1.00 91.25 259 ASN A N 1
ATOM 1999 C CA . ASN A 1 259 ? -11.705 11.496 20.086 1.00 91.25 259 ASN A CA 1
ATOM 2000 C C . ASN A 1 259 ? -11.375 12.978 19.927 1.00 91.25 259 ASN A C 1
ATOM 2002 O O . ASN A 1 259 ? -11.079 13.429 18.823 1.00 91.25 259 ASN A O 1
ATOM 2006 N N . ALA A 1 260 ? -11.368 13.728 21.027 1.00 88.88 260 ALA A N 1
ATOM 2007 C CA . ALA A 1 260 ? -10.882 15.105 21.032 1.00 88.88 260 ALA A CA 1
ATOM 2008 C C . ALA A 1 260 ? -10.069 15.445 22.282 1.00 88.88 260 ALA A C 1
ATOM 2010 O O . ALA A 1 260 ? -10.285 14.866 23.351 1.00 88.88 260 ALA A O 1
ATOM 2011 N N . SER A 1 261 ? -9.154 16.405 22.150 1.00 85.25 261 SER A N 1
ATOM 2012 C CA . SER A 1 261 ? -8.484 17.043 23.283 1.00 85.25 261 SER A CA 1
ATOM 2013 C C . SER A 1 261 ? -9.485 17.830 24.135 1.00 85.25 261 SER A C 1
ATOM 2015 O O . SER A 1 261 ? -10.560 18.217 23.674 1.00 85.25 261 SER A O 1
ATOM 2017 N N . SER A 1 262 ? -9.134 18.090 25.395 1.00 78.50 262 SER A N 1
ATOM 2018 C CA . SER A 1 262 ? -10.010 18.790 26.348 1.00 78.50 262 SER A CA 1
ATOM 2019 C C . SER A 1 262 ? -10.371 20.221 25.932 1.00 78.50 262 SER A C 1
ATOM 2021 O O . SER A 1 262 ? -11.414 20.728 26.337 1.00 78.50 262 SER A O 1
ATOM 2023 N N . ASP A 1 263 ? -9.531 20.865 25.122 1.00 78.75 263 ASP A N 1
ATOM 2024 C CA . ASP A 1 263 ? -9.756 22.194 24.547 1.00 78.75 263 ASP A CA 1
ATOM 2025 C C . ASP A 1 263 ? -10.391 22.153 23.143 1.00 78.75 263 ASP A C 1
ATOM 2027 O O . ASP A 1 263 ? -10.643 23.201 22.551 1.00 78.75 263 ASP A O 1
ATOM 2031 N N . GLY A 1 264 ? -10.640 20.955 22.601 1.00 75.94 264 GLY A N 1
ATOM 2032 C CA . GLY A 1 264 ? -11.188 20.743 21.261 1.00 75.94 264 GLY A CA 1
ATOM 2033 C C . GLY A 1 264 ? -10.259 21.152 20.113 1.00 75.94 264 GLY A C 1
ATOM 2034 O O . GLY A 1 264 ? -10.686 21.126 18.961 1.00 75.94 264 GLY A O 1
ATOM 2035 N N . SER A 1 265 ? -9.007 21.527 20.397 1.00 79.44 265 SER A N 1
ATOM 2036 C CA . SER A 1 265 ? -8.030 21.936 19.377 1.00 79.44 265 SER A CA 1
ATOM 2037 C C . SER A 1 265 ? -7.589 20.782 18.473 1.00 79.44 265 SER A C 1
ATOM 2039 O O . SER A 1 265 ? -7.138 21.011 17.351 1.00 79.44 265 SER A O 1
ATOM 2041 N N . TYR A 1 266 ? -7.742 19.548 18.950 1.00 77.00 266 TYR A N 1
ATOM 2042 C CA . TYR A 1 266 ? -7.364 18.332 18.254 1.00 77.00 266 TYR A CA 1
ATOM 2043 C C . TYR A 1 266 ? -8.525 17.341 18.283 1.00 77.00 266 TYR A C 1
ATOM 2045 O O . TYR A 1 266 ? -9.012 16.992 19.357 1.00 77.00 266 TYR A O 1
ATOM 2053 N N . VAL A 1 267 ? -8.958 16.884 17.107 1.00 83.69 267 VAL A N 1
ATOM 2054 C CA . VAL A 1 267 ? -10.006 15.872 16.934 1.00 83.69 267 VAL A CA 1
ATOM 2055 C C . VAL A 1 267 ? -9.464 14.782 16.018 1.00 83.69 267 VAL A C 1
ATOM 2057 O O . VAL A 1 267 ? -8.960 15.084 14.939 1.00 83.69 267 VAL A O 1
ATOM 2060 N N . VAL A 1 268 ? -9.579 13.524 16.433 1.00 82.44 268 VAL A N 1
ATOM 2061 C CA . VAL A 1 268 ? -9.135 12.360 15.662 1.00 82.44 268 VAL A CA 1
ATOM 2062 C C . VAL A 1 268 ? -10.261 11.343 15.567 1.00 82.44 268 VAL A C 1
ATOM 2064 O O . VAL A 1 268 ? -10.832 10.934 16.573 1.00 82.44 268 VAL A O 1
ATOM 2067 N N . GLN A 1 269 ? -10.595 10.932 14.349 1.00 86.38 269 GLN A N 1
ATOM 2068 C CA . GLN A 1 269 ? -11.468 9.787 14.119 1.00 86.38 269 GLN A CA 1
ATOM 2069 C C . GLN A 1 269 ? -10.600 8.527 14.090 1.00 86.38 269 GLN A C 1
ATOM 2071 O O . GLN A 1 269 ? -9.673 8.436 13.287 1.00 86.38 269 GLN A O 1
ATOM 2076 N N . LEU A 1 270 ? -10.871 7.587 14.993 1.00 85.69 270 LEU A N 1
ATOM 2077 C CA . LEU A 1 270 ? -10.154 6.318 15.079 1.00 85.69 270 LEU A CA 1
ATOM 2078 C C . LEU A 1 270 ? -10.664 5.325 14.031 1.00 85.69 270 LEU A C 1
ATOM 2080 O O . LEU A 1 270 ? -11.580 5.604 13.248 1.00 85.69 270 LEU A O 1
ATOM 2084 N N . LEU A 1 271 ? -10.037 4.156 13.998 1.00 81.38 271 LEU A N 1
ATOM 2085 C CA . LEU A 1 271 ? -10.392 3.084 13.086 1.00 81.38 271 LEU A CA 1
ATOM 2086 C C . LEU A 1 271 ? -11.822 2.591 13.283 1.00 81.38 271 LEU A C 1
ATOM 2088 O O . LEU A 1 271 ? -12.305 2.453 14.405 1.00 81.38 271 LEU A O 1
ATOM 2092 N N . GLN A 1 272 ? -12.483 2.275 12.169 1.00 88.69 272 GLN A N 1
ATOM 2093 C CA . GLN A 1 272 ? -13.628 1.380 12.219 1.00 88.69 272 GLN A CA 1
ATOM 2094 C C . GLN A 1 272 ? -13.105 -0.050 12.362 1.00 88.69 272 GL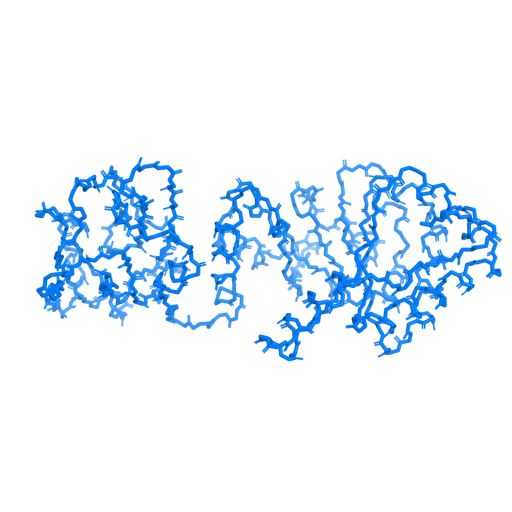N A C 1
ATOM 2096 O O . GLN A 1 272 ? -12.400 -0.545 11.481 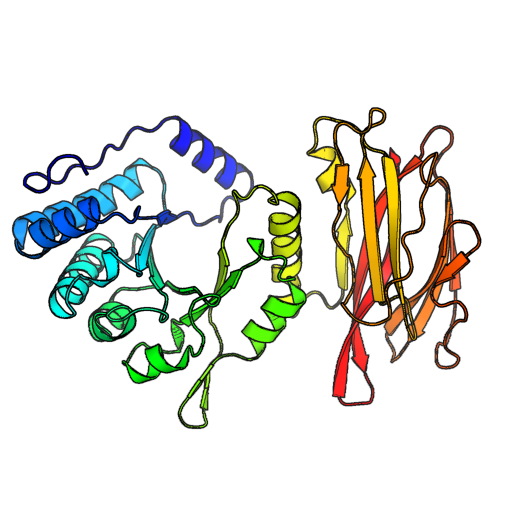1.00 88.69 272 GLN A O 1
ATOM 2101 N N . HIS A 1 273 ? -13.490 -0.714 13.445 1.00 88.25 273 HIS A N 1
ATOM 2102 C CA . HIS A 1 273 ? -13.176 -2.115 13.697 1.00 88.25 273 HIS A CA 1
ATOM 2103 C C . HIS A 1 273 ? -14.403 -2.966 13.438 1.00 88.25 273 HIS A C 1
ATOM 2105 O O . HIS A 1 273 ? -15.397 -2.862 14.156 1.00 88.25 273 HIS A O 1
ATOM 2111 N N . GLY A 1 274 ? -14.323 -3.792 12.399 1.00 85.81 274 GLY A N 1
ATOM 2112 C CA . GLY A 1 274 ? -15.406 -4.644 11.927 1.00 85.81 274 GLY A CA 1
ATOM 2113 C C . GLY A 1 274 ? -15.624 -4.480 10.426 1.00 85.81 274 GLY A C 1
ATOM 2114 O O . GLY A 1 274 ? -14.760 -3.951 9.727 1.00 85.81 274 GLY A O 1
ATOM 2115 N N . GLY A 1 275 ? -16.761 -4.948 9.923 1.00 79.88 275 GLY A N 1
ATOM 2116 C CA . GLY A 1 275 ? -17.117 -4.859 8.506 1.00 79.88 275 GLY A CA 1
ATOM 2117 C C . GLY A 1 275 ? -18.010 -3.669 8.159 1.00 79.88 275 GLY A C 1
ATOM 2118 O O . GLY A 1 275 ? -18.484 -2.932 9.019 1.00 79.88 275 GLY A O 1
ATOM 2119 N N . ASP A 1 276 ? -18.304 -3.525 6.867 1.00 78.00 276 ASP A N 1
ATOM 2120 C CA . ASP A 1 276 ? -19.232 -2.505 6.354 1.00 78.00 276 ASP A CA 1
ATOM 2121 C C . ASP A 1 276 ? -20.701 -2.979 6.337 1.00 78.00 276 ASP A C 1
ATOM 2123 O O . ASP A 1 276 ? -21.577 -2.310 5.783 1.00 78.00 276 ASP A O 1
ATOM 2127 N N . GLY A 1 277 ? -20.996 -4.121 6.966 1.00 77.00 277 GLY A N 1
ATOM 2128 C CA . GLY A 1 277 ? -22.357 -4.612 7.174 1.00 77.00 277 GLY A CA 1
ATOM 2129 C C . GLY A 1 277 ? -23.184 -3.717 8.106 1.00 77.00 277 GLY A C 1
ATOM 2130 O O . GLY A 1 277 ? -22.696 -2.718 8.646 1.00 77.00 277 GLY A O 1
ATOM 2131 N N . GLY A 1 278 ? -24.461 -4.071 8.266 1.00 86.19 278 GLY A N 1
ATOM 2132 C CA . GLY A 1 278 ? -25.396 -3.355 9.133 1.00 86.19 278 GLY A CA 1
ATOM 2133 C C . GLY A 1 278 ? -25.664 -1.903 8.725 1.00 86.19 278 GLY A C 1
ATOM 2134 O O . GLY A 1 278 ? -25.198 -1.405 7.698 1.00 86.19 278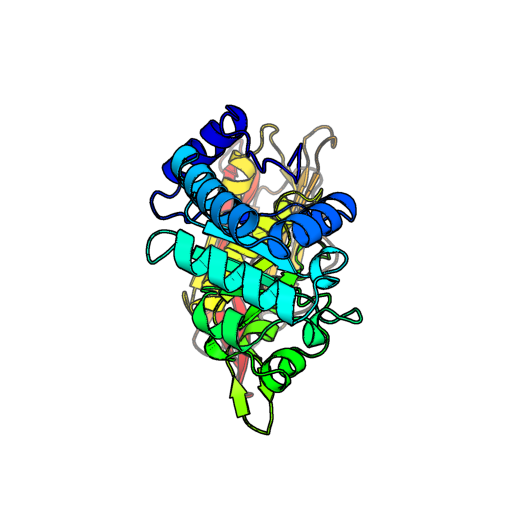 GLY A O 1
ATOM 2135 N N . ASN A 1 279 ? -26.436 -1.204 9.556 1.00 90.25 279 ASN A N 1
ATOM 2136 C CA . ASN A 1 279 ? -26.658 0.233 9.431 1.00 90.25 279 ASN A CA 1
ATOM 2137 C C . ASN A 1 279 ? -25.901 0.964 10.540 1.00 90.25 279 ASN A C 1
ATOM 2139 O O . ASN A 1 279 ? -25.993 0.590 11.711 1.00 90.25 279 ASN A O 1
ATOM 2143 N N . GLY A 1 280 ? -25.173 2.017 10.169 1.00 90.19 280 GLY A N 1
ATOM 2144 C CA . GLY A 1 280 ? -24.583 2.939 11.135 1.00 90.19 280 GLY A CA 1
ATOM 2145 C C . GLY A 1 280 ? -25.675 3.697 11.884 1.00 90.19 280 GLY A C 1
ATOM 2146 O O . GLY A 1 280 ? -26.627 4.191 11.276 1.00 90.19 280 GLY A O 1
ATOM 2147 N N . ASN A 1 281 ? -25.551 3.782 13.204 1.00 92.81 281 ASN A N 1
ATOM 2148 C CA . ASN A 1 281 ? -26.417 4.632 14.008 1.00 92.81 281 ASN A CA 1
ATOM 2149 C C . ASN A 1 281 ? -26.047 6.120 13.865 1.00 92.81 281 ASN A C 1
ATOM 2151 O O . ASN A 1 281 ? -24.969 6.485 13.395 1.00 92.81 281 ASN A O 1
ATOM 2155 N N . ASN A 1 282 ? -26.939 6.994 14.338 1.00 92.88 282 ASN A N 1
ATOM 2156 C CA . ASN A 1 282 ? -26.546 8.373 14.615 1.00 92.88 282 ASN A CA 1
ATOM 2157 C C . ASN A 1 282 ? -25.448 8.368 15.694 1.00 92.88 282 ASN A C 1
ATOM 2159 O O . ASN A 1 282 ? -25.615 7.646 16.683 1.00 92.88 282 ASN A O 1
ATOM 2163 N N . PRO A 1 283 ? -24.374 9.170 15.551 1.00 93.75 283 PRO A N 1
ATOM 2164 C CA . PRO A 1 283 ? -23.277 9.178 16.510 1.00 93.75 283 PRO A CA 1
ATOM 2165 C C . PRO A 1 283 ? -23.760 9.366 17.951 1.00 93.75 283 PRO A C 1
ATOM 2167 O O . PRO A 1 283 ? -24.517 10.291 18.263 1.00 93.75 283 PRO A O 1
ATOM 2170 N N . ILE A 1 284 ? -23.302 8.488 18.840 1.00 95.50 284 ILE A N 1
ATOM 2171 C CA . ILE A 1 284 ? -23.561 8.568 20.277 1.00 95.50 284 ILE A CA 1
ATOM 2172 C C . ILE A 1 284 ? -22.616 9.619 20.841 1.00 95.50 284 ILE A C 1
ATOM 2174 O O . ILE A 1 284 ? -21.442 9.334 21.049 1.00 95.50 284 ILE A O 1
ATOM 2178 N N . ASN A 1 285 ? -23.113 10.833 21.066 1.00 94.44 285 ASN A N 1
ATOM 2179 C CA . ASN A 1 285 ? -22.297 11.926 21.591 1.00 94.44 285 ASN A CA 1
ATOM 2180 C C . ASN A 1 285 ? -22.088 11.788 23.106 1.00 94.44 285 ASN A C 1
ATOM 2182 O O . ASN A 1 285 ? -23.036 11.548 23.858 1.00 94.44 285 ASN A O 1
ATOM 2186 N N . LEU A 1 286 ? -20.845 11.970 23.547 1.00 91.94 286 LEU A N 1
ATOM 2187 C CA . LEU A 1 286 ? -20.393 11.828 24.924 1.00 91.94 286 LEU A CA 1
ATOM 2188 C C . LEU A 1 286 ? -19.809 13.152 25.413 1.00 91.94 286 LEU A C 1
ATOM 2190 O O . LEU A 1 286 ? -18.767 13.592 24.948 1.00 91.94 286 LEU A O 1
ATOM 2194 N N . THR A 1 287 ? -20.458 13.784 26.390 1.00 83.94 287 THR A N 1
ATOM 2195 C CA . THR A 1 287 ? -19.976 15.065 26.935 1.00 83.94 287 THR A CA 1
ATOM 2196 C C . THR A 1 287 ? -18.793 14.894 27.891 1.00 83.94 287 THR A C 1
ATOM 2198 O O . THR A 1 287 ? -17.932 15.761 27.958 1.00 83.94 287 THR A O 1
ATOM 2201 N N . ASN A 1 288 ? -18.740 13.779 28.627 1.00 85.06 288 ASN A N 1
ATOM 2202 C CA . ASN A 1 288 ? -17.767 13.549 29.704 1.00 85.06 288 ASN A CA 1
ATOM 2203 C C . ASN A 1 288 ? -16.924 12.280 29.476 1.00 85.06 288 ASN A C 1
ATOM 2205 O O . ASN A 1 288 ? -16.451 11.671 30.435 1.00 85.06 288 ASN A O 1
ATOM 2209 N N . GLY A 1 289 ? -16.782 11.851 28.219 1.00 89.38 289 GLY A N 1
ATOM 2210 C CA . GLY A 1 289 ? -16.178 10.564 27.875 1.00 89.38 289 GLY A CA 1
ATOM 2211 C C . GLY A 1 289 ? -17.055 9.362 28.246 1.00 89.38 289 GLY A C 1
ATOM 2212 O O . GLY A 1 289 ? -18.208 9.503 28.663 1.00 89.38 289 GLY A O 1
ATOM 2213 N N . LEU A 1 290 ? -16.502 8.161 28.066 1.00 95.31 290 LEU A N 1
ATOM 2214 C CA . LEU A 1 290 ? -17.156 6.891 28.380 1.00 95.31 290 LEU A CA 1
ATOM 2215 C C . LEU A 1 290 ? -16.523 6.278 29.633 1.00 95.31 290 LEU A C 1
ATOM 2217 O O . LEU A 1 290 ? -15.304 6.173 29.728 1.00 95.31 290 LEU A O 1
ATOM 2221 N N . THR A 1 291 ? -17.332 5.837 30.593 1.00 95.69 291 THR A N 1
ATOM 2222 C CA . THR A 1 291 ? -16.833 5.187 31.822 1.00 95.69 291 THR A CA 1
ATOM 2223 C C . THR A 1 291 ? -17.211 3.717 31.916 1.00 95.69 291 THR A C 1
ATOM 2225 O O . THR A 1 291 ? -16.532 2.959 32.606 1.00 95.69 291 THR A O 1
ATOM 2228 N N . ALA A 1 292 ? -18.263 3.294 31.220 1.00 97.00 292 ALA A N 1
ATOM 2229 C CA . ALA A 1 292 ? -18.666 1.901 31.150 1.00 97.00 292 ALA A CA 1
ATOM 2230 C C . ALA A 1 292 ? -19.510 1.626 29.904 1.00 97.00 292 ALA A C 1
ATOM 2232 O O . ALA A 1 292 ? -20.197 2.512 29.396 1.00 97.00 292 ALA A O 1
ATOM 2233 N N . PHE A 1 293 ? -19.504 0.373 29.466 1.00 98.19 293 PHE A N 1
ATOM 2234 C CA . PHE A 1 293 ? -20.448 -0.165 28.491 1.00 98.19 293 PHE A CA 1
ATOM 2235 C C . PHE A 1 293 ? -20.708 -1.645 28.793 1.00 98.19 293 PHE A C 1
ATOM 2237 O O . PHE A 1 293 ? -19.974 -2.280 29.556 1.00 98.19 293 PHE A O 1
ATOM 2244 N N . SER A 1 294 ? -21.759 -2.204 28.207 1.00 98.50 294 SER A N 1
ATOM 2245 C CA . SER A 1 294 ? -22.022 -3.643 28.258 1.00 98.50 294 SER A CA 1
ATOM 2246 C C . SER A 1 294 ? -22.174 -4.202 26.858 1.00 98.50 294 SER A C 1
ATOM 2248 O O . SER A 1 294 ? -22.463 -3.472 25.912 1.00 98.50 294 SER A O 1
ATOM 2250 N N . TYR A 1 295 ? -21.959 -5.500 26.715 1.00 98.62 295 TYR A N 1
ATOM 2251 C CA . TYR A 1 295 ? -22.144 -6.186 25.448 1.00 98.62 295 TYR A CA 1
ATOM 2252 C C . TYR A 1 295 ? -22.557 -7.632 25.672 1.00 98.62 295 TYR A C 1
ATOM 2254 O O . TYR A 1 295 ? -22.402 -8.188 26.760 1.00 98.62 295 TYR A O 1
ATOM 2262 N N . VAL A 1 296 ? -23.102 -8.231 24.624 1.00 98.62 296 VAL A N 1
ATOM 2263 C CA . VAL A 1 296 ? -23.531 -9.621 24.588 1.00 98.62 296 VAL A CA 1
ATOM 2264 C C . VAL A 1 296 ? -22.759 -10.312 23.481 1.00 98.62 296 VAL A C 1
ATOM 2266 O O . VAL A 1 296 ? -22.663 -9.783 22.373 1.00 98.62 296 VAL A O 1
ATOM 2269 N N . THR A 1 297 ? -22.222 -11.490 23.773 1.00 98.56 297 THR A N 1
ATOM 2270 C CA . THR A 1 297 ? -21.688 -12.396 22.746 1.00 98.56 297 THR A CA 1
ATOM 2271 C C . THR A 1 297 ? -22.636 -13.559 22.519 1.00 98.56 297 THR A C 1
ATOM 2273 O O . THR A 1 297 ? -23.470 -13.833 23.381 1.00 98.56 297 THR A O 1
ATOM 2276 N N . GLY A 1 298 ? -22.514 -14.241 21.389 1.00 97.50 298 GLY A N 1
ATOM 2277 C CA . GLY A 1 298 ? -23.245 -15.466 21.088 1.00 97.50 298 GLY A CA 1
ATOM 2278 C C . GLY A 1 298 ? -22.802 -16.056 19.756 1.00 97.50 298 GLY A C 1
ATOM 2279 O O . GLY A 1 298 ? -22.103 -15.405 18.977 1.00 97.50 298 GLY A O 1
ATOM 2280 N N . TYR A 1 299 ? -23.216 -17.290 19.482 1.00 93.56 299 TYR A N 1
ATOM 2281 C CA . TYR A 1 299 ? -22.878 -17.960 18.233 1.00 93.56 299 TYR A CA 1
ATOM 2282 C C . TYR A 1 299 ? -23.852 -17.567 17.124 1.00 93.56 299 TYR A C 1
ATOM 2284 O O . TYR A 1 299 ? -25.054 -17.821 17.221 1.00 93.56 299 TYR A O 1
ATOM 2292 N N . TRP A 1 300 ? -23.316 -16.986 16.053 1.00 91.69 300 TRP A N 1
ATOM 2293 C CA . TRP A 1 300 ? -24.031 -16.630 14.830 1.00 91.69 300 TRP A CA 1
ATOM 2294 C C . TRP A 1 300 ? -23.316 -17.263 13.636 1.00 91.69 300 TRP A C 1
ATOM 2296 O O . TRP A 1 300 ? -22.107 -17.112 13.478 1.00 91.69 300 TRP A O 1
ATOM 2306 N N . TYR A 1 301 ? -24.045 -18.055 12.843 1.00 80.25 301 TYR A N 1
ATOM 2307 C CA . TYR A 1 301 ? -23.473 -18.898 11.779 1.00 80.25 301 TYR A CA 1
ATOM 2308 C C . TYR A 1 301 ? -22.255 -19.738 12.219 1.00 80.25 301 TYR A C 1
ATOM 2310 O O . TYR A 1 301 ? -21.335 -19.970 11.445 1.00 80.25 301 TYR A O 1
ATOM 2318 N N . GLY A 1 302 ? -22.269 -20.221 13.467 1.00 80.12 302 GLY A N 1
ATOM 2319 C CA . GLY A 1 302 ? -21.214 -21.070 14.031 1.00 80.12 302 GLY A CA 1
ATOM 2320 C C . GLY A 1 302 ? -20.046 -20.317 14.671 1.00 80.12 302 GLY A C 1
ATOM 2321 O O . GLY A 1 302 ? -19.228 -20.952 15.335 1.00 80.12 302 GLY A O 1
ATOM 2322 N N . GLN A 1 303 ? -19.978 -18.986 14.542 1.00 86.75 303 GLN A N 1
ATOM 2323 C CA . GLN A 1 303 ? -18.881 -18.188 15.093 1.00 86.75 303 GLN A CA 1
ATOM 2324 C C . GLN A 1 303 ? -19.358 -17.413 16.318 1.00 86.75 303 GLN A C 1
ATOM 2326 O O . GLN A 1 303 ? -20.452 -16.853 16.306 1.00 86.75 303 GLN A O 1
ATOM 2331 N N . ASN A 1 304 ? -18.545 -17.377 17.376 1.00 93.94 304 ASN A N 1
ATOM 2332 C CA . ASN A 1 304 ? -18.849 -16.577 18.558 1.00 93.94 304 ASN A CA 1
ATOM 2333 C C . ASN A 1 304 ? -18.500 -15.109 18.293 1.00 93.94 304 ASN A C 1
ATOM 2335 O O . ASN A 1 304 ? -17.335 -14.784 18.055 1.00 93.94 304 ASN A O 1
ATOM 2339 N N . VAL A 1 305 ? -19.512 -14.245 18.313 1.00 96.19 305 VAL A N 1
ATOM 2340 C CA . VAL A 1 305 ? -19.400 -12.837 17.924 1.00 96.19 305 VAL A CA 1
ATOM 2341 C C . VAL A 1 305 ? -20.052 -11.927 18.956 1.00 96.19 305 VAL A C 1
ATOM 2343 O O . VAL A 1 305 ? -20.847 -12.383 19.775 1.00 96.19 305 VAL A O 1
ATOM 2346 N N . VAL A 1 306 ? -19.758 -10.629 18.912 1.00 98.31 306 VAL A N 1
ATOM 2347 C CA . VAL A 1 306 ? -20.502 -9.612 19.658 1.00 98.31 306 VAL A CA 1
ATOM 2348 C C . VAL A 1 306 ? -21.835 -9.385 18.948 1.00 98.31 306 VAL A C 1
ATOM 2350 O O . VAL A 1 306 ? -21.910 -8.820 17.859 1.00 98.31 306 VAL A O 1
ATOM 2353 N N . VAL A 1 307 ? -22.913 -9.849 19.567 1.00 98.25 307 VAL A N 1
ATOM 2354 C CA . VAL A 1 307 ? -24.262 -9.825 18.985 1.00 98.25 307 VAL A CA 1
ATOM 2355 C C . VAL A 1 307 ? -25.059 -8.598 19.397 1.00 98.25 307 VAL A C 1
ATOM 2357 O O . VAL A 1 307 ? -26.064 -8.294 18.765 1.00 98.25 307 VAL A O 1
ATOM 2360 N N . GLN A 1 308 ? -24.624 -7.895 20.448 1.00 98.56 308 GLN A N 1
ATOM 2361 C CA . GLN A 1 308 ? -25.202 -6.627 20.882 1.00 98.56 308 GLN A CA 1
ATOM 2362 C C . GLN A 1 308 ? -24.207 -5.831 21.732 1.00 98.56 308 GLN A C 1
ATOM 2364 O O . GLN A 1 308 ? -23.522 -6.404 22.573 1.00 98.56 308 GLN A O 1
ATOM 2369 N N . ILE A 1 309 ? -24.164 -4.510 21.571 1.00 98.50 309 ILE A N 1
ATOM 2370 C CA . ILE A 1 309 ? -23.469 -3.577 22.470 1.00 98.50 309 ILE A CA 1
ATOM 2371 C C . ILE A 1 309 ? -24.475 -2.572 23.019 1.00 98.50 309 ILE A C 1
ATOM 2373 O O . ILE A 1 309 ? -25.310 -2.062 22.278 1.00 98.50 309 ILE A O 1
ATOM 2377 N N . THR A 1 310 ? -24.349 -2.230 24.297 1.00 98.25 310 THR A N 1
ATOM 2378 C CA . THR A 1 310 ? -25.119 -1.177 24.956 1.00 98.25 310 THR A CA 1
ATOM 2379 C C . THR A 1 310 ? -24.197 -0.057 25.430 1.00 98.25 310 THR A C 1
ATOM 2381 O O . THR A 1 310 ? -23.343 -0.263 26.294 1.00 98.25 310 THR A O 1
ATOM 2384 N N . ILE A 1 311 ? -24.413 1.152 24.908 1.00 96.31 311 ILE A N 1
ATOM 2385 C CA . ILE A 1 311 ? -23.711 2.382 25.311 1.00 96.31 311 ILE A CA 1
ATOM 2386 C C . ILE A 1 311 ? -24.753 3.417 25.728 1.00 96.31 311 ILE A C 1
ATOM 2388 O O . ILE A 1 311 ? -25.751 3.608 25.035 1.00 96.31 311 ILE A O 1
ATOM 2392 N N . ASN A 1 312 ? -24.545 4.075 26.874 1.00 90.69 312 ASN A N 1
ATOM 2393 C CA . ASN A 1 312 ? -25.486 5.049 27.448 1.00 90.69 312 ASN A CA 1
ATOM 2394 C C . ASN A 1 312 ? -26.942 4.544 27.488 1.00 90.69 312 ASN A C 1
ATOM 2396 O O . ASN A 1 312 ? -27.883 5.272 27.178 1.00 90.69 312 ASN A O 1
ATOM 2400 N N . GLY A 1 313 ? -27.124 3.266 27.837 1.00 91.62 313 GLY A N 1
ATOM 2401 C CA . GLY A 1 313 ? -28.440 2.631 27.951 1.00 91.62 313 GLY A CA 1
ATOM 2402 C C . GLY A 1 313 ? -29.128 2.304 26.622 1.00 91.62 313 GLY A C 1
ATOM 2403 O O . GLY A 1 313 ? -30.246 1.800 26.644 1.00 91.62 313 GLY A O 1
ATOM 2404 N N . THR A 1 314 ? -28.484 2.553 25.477 1.00 95.69 314 THR A N 1
ATOM 2405 C CA . THR A 1 314 ? -29.024 2.212 24.152 1.00 95.69 314 THR A CA 1
ATOM 2406 C C . THR A 1 314 ? -28.279 1.022 23.566 1.00 95.69 314 THR A C 1
ATOM 2408 O O . THR A 1 314 ? -27.050 1.040 23.513 1.00 95.69 314 THR A O 1
ATOM 2411 N N . SER A 1 315 ? -29.022 0.005 23.125 1.00 98.00 315 SER A N 1
ATOM 2412 C CA . SER A 1 315 ? -28.475 -1.226 22.544 1.00 98.00 315 SER A CA 1
ATOM 2413 C C . SER A 1 315 ? -28.442 -1.211 21.015 1.00 98.00 315 SER A C 1
ATOM 2415 O O . SER A 1 315 ? -29.371 -0.721 20.372 1.00 98.00 315 SER A O 1
ATOM 2417 N N . TYR A 1 316 ? -27.395 -1.814 20.454 1.00 97.81 316 TYR A N 1
ATOM 2418 C CA . TYR A 1 316 ? -27.129 -1.939 19.023 1.00 97.81 316 TYR A CA 1
ATOM 2419 C C . TYR A 1 316 ? -26.674 -3.373 18.706 1.00 97.81 316 TYR A C 1
ATOM 2421 O O . TYR A 1 316 ? -25.642 -3.783 19.237 1.00 97.81 316 TYR A O 1
ATOM 2429 N N . PRO A 1 317 ? -27.423 -4.145 17.896 1.00 97.75 317 PRO A N 1
ATOM 2430 C CA . PRO A 1 317 ? -28.795 -3.857 17.470 1.00 97.75 317 PRO A CA 1
ATOM 2431 C C . PRO A 1 317 ? -29.749 -3.739 18.673 1.00 97.75 317 PRO A C 1
ATOM 2433 O O . PRO A 1 317 ? -29.446 -4.203 19.771 1.00 97.75 317 PRO A O 1
ATOM 2436 N N . ALA A 1 318 ? -30.921 -3.122 18.489 1.00 96.62 318 ALA A N 1
ATOM 2437 C CA . ALA A 1 318 ? -31.884 -2.898 19.580 1.00 96.62 318 ALA A CA 1
ATOM 2438 C C . ALA A 1 318 ? -32.404 -4.206 20.210 1.00 96.62 318 ALA A C 1
ATOM 2440 O O . ALA A 1 318 ? -32.744 -4.248 21.392 1.00 96.62 318 ALA A O 1
ATOM 2441 N N . THR A 1 319 ? -32.429 -5.284 19.427 1.00 96.81 319 THR A N 1
ATOM 2442 C CA . THR A 1 319 ? -32.815 -6.635 19.844 1.00 96.81 319 THR A CA 1
ATOM 2443 C C . THR A 1 319 ? -31.814 -7.640 19.291 1.00 96.81 319 THR A C 1
ATOM 2445 O O . THR A 1 319 ? -31.407 -7.512 18.140 1.00 96.81 319 THR A O 1
ATOM 2448 N N . ILE A 1 320 ? -31.455 -8.652 20.081 1.00 97.94 320 ILE A N 1
ATOM 2449 C CA . ILE A 1 320 ? -30.590 -9.751 19.631 1.00 97.94 320 ILE A CA 1
ATOM 2450 C C . ILE A 1 320 ? -31.337 -10.587 18.584 1.00 97.94 320 ILE A C 1
ATOM 2452 O O . ILE A 1 320 ? -32.519 -10.896 18.764 1.00 97.94 320 ILE A O 1
ATOM 2456 N N . ASN A 1 321 ? -30.655 -10.954 17.497 1.00 94.38 321 ASN A N 1
ATOM 2457 C CA . ASN A 1 321 ? -31.223 -11.802 16.453 1.00 94.38 321 ASN A CA 1
ATOM 2458 C C . ASN A 1 321 ? -31.623 -13.183 17.025 1.00 94.38 321 ASN A C 1
ATOM 2460 O O . ASN A 1 321 ? -30.817 -13.816 17.708 1.00 94.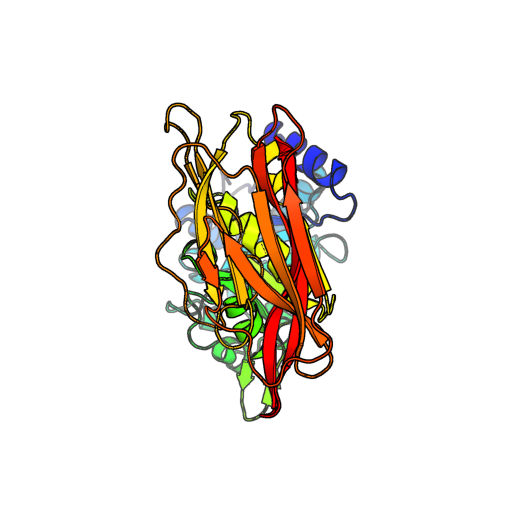38 321 ASN A O 1
ATOM 2464 N N . PRO A 1 322 ? -32.839 -13.688 16.738 1.00 95.06 322 PRO A N 1
ATOM 2465 C CA . PRO A 1 322 ? -33.340 -14.945 17.304 1.00 95.06 322 PRO A CA 1
ATOM 2466 C C . PRO A 1 322 ? -32.576 -16.203 16.857 1.00 95.06 322 PRO A C 1
ATOM 2468 O O . PRO A 1 322 ? -32.744 -17.255 17.464 1.00 95.06 322 PRO A O 1
ATOM 2471 N N . ASN A 1 323 ? -31.755 -16.114 15.807 1.00 90.56 323 ASN A N 1
ATOM 2472 C CA . ASN A 1 323 ? -30.899 -17.204 15.334 1.00 90.56 323 ASN A CA 1
ATOM 2473 C C . ASN A 1 323 ? -29.553 -17.273 16.075 1.00 90.56 323 ASN A C 1
ATOM 2475 O O . ASN A 1 323 ? -28.764 -18.179 15.810 1.00 90.56 323 ASN A O 1
ATOM 2479 N N . VAL A 1 324 ? -29.268 -16.318 16.964 1.00 95.81 324 VAL A N 1
ATOM 2480 C CA . VAL A 1 324 ? -28.104 -16.372 17.852 1.00 95.81 324 VAL A CA 1
ATOM 2481 C C . VAL A 1 324 ? -28.375 -17.362 18.978 1.00 95.81 324 VAL A C 1
ATOM 2483 O O . VAL A 1 324 ? -29.432 -17.325 19.608 1.00 95.81 324 VAL A O 1
ATOM 2486 N N . VAL A 1 325 ? -27.392 -18.208 19.275 1.00 92.31 325 VAL A N 1
ATOM 2487 C CA . VAL A 1 325 ? -27.458 -19.182 20.375 1.00 92.31 325 VAL A CA 1
ATOM 2488 C C . VAL A 1 325 ? -26.331 -18.970 21.388 1.00 92.31 325 VAL A C 1
ATOM 2490 O O . VAL A 1 325 ? -25.352 -18.278 21.108 1.00 92.31 325 VAL A O 1
ATOM 2493 N N . ASP A 1 326 ? -26.484 -19.554 22.580 1.00 96.56 326 ASP A N 1
ATOM 2494 C CA . ASP A 1 326 ? -25.492 -19.551 23.668 1.00 96.56 326 ASP A CA 1
ATOM 2495 C C . ASP A 1 326 ? -24.977 -18.156 24.057 1.00 96.56 326 ASP A C 1
ATOM 2497 O O . ASP A 1 326 ? -23.775 -17.905 24.169 1.00 96.56 326 ASP A O 1
ATOM 2501 N N . THR A 1 327 ? -25.909 -17.228 24.278 1.00 98.00 327 THR A N 1
ATOM 2502 C CA . THR A 1 327 ? -25.569 -15.838 24.589 1.00 98.00 327 THR A CA 1
ATOM 2503 C C . THR A 1 327 ? -24.905 -15.670 25.957 1.00 98.00 327 THR A C 1
ATOM 2505 O O . THR A 1 327 ? -25.369 -16.239 26.948 1.00 98.00 327 THR A O 1
ATOM 2508 N N . GLN A 1 328 ? -23.898 -14.798 26.042 1.00 98.31 328 GLN A N 1
ATOM 2509 C CA . GLN A 1 328 ? -23.221 -14.416 27.287 1.00 98.31 328 GLN A CA 1
ATOM 2510 C C . GLN A 1 328 ? -23.143 -12.896 27.433 1.00 98.31 328 GLN A C 1
ATOM 2512 O O . GLN A 1 328 ? -22.813 -12.204 26.474 1.00 98.31 328 GLN A O 1
ATOM 2517 N N . ASN A 1 329 ? -23.412 -12.387 28.637 1.00 98.38 329 ASN A N 1
ATOM 2518 C CA . ASN A 1 329 ? -23.401 -10.955 28.940 1.00 98.38 329 ASN A CA 1
ATOM 2519 C C . ASN A 1 329 ? -22.082 -10.533 29.588 1.00 98.38 329 ASN A C 1
ATOM 2521 O O . ASN A 1 329 ? -21.593 -11.197 30.503 1.00 98.38 329 ASN A O 1
ATOM 2525 N N . PHE A 1 330 ? -21.575 -9.377 29.174 1.00 98.38 330 PHE A N 1
ATOM 2526 C CA . PHE A 1 330 ? -20.344 -8.780 29.670 1.00 98.38 330 PHE A CA 1
ATOM 2527 C C . PHE A 1 330 ? -20.553 -7.309 30.011 1.00 98.38 330 PHE A C 1
ATOM 2529 O O . PHE A 1 330 ? -21.375 -6.612 29.413 1.00 98.38 330 PHE A O 1
ATOM 2536 N N . GLN A 1 331 ? -19.761 -6.825 30.962 1.00 97.94 331 GLN A N 1
ATOM 2537 C CA . GLN A 1 331 ? -19.712 -5.422 31.341 1.00 97.94 331 GLN A CA 1
ATOM 2538 C C . GLN A 1 331 ? -18.257 -4.986 31.470 1.00 97.94 331 GLN A C 1
ATOM 2540 O O . GLN A 1 331 ? -17.450 -5.669 32.101 1.00 97.94 331 GLN A O 1
ATOM 2545 N N . VAL A 1 332 ? -17.943 -3.833 30.889 1.00 98.00 332 VAL A N 1
ATOM 2546 C CA . VAL A 1 332 ? -16.634 -3.189 30.983 1.00 98.00 332 VAL A CA 1
ATOM 2547 C C . VAL A 1 332 ? -16.817 -1.875 31.720 1.00 98.00 332 VAL A C 1
ATOM 2549 O O . VAL A 1 332 ? -17.637 -1.047 31.325 1.00 98.00 332 VAL A O 1
ATOM 2552 N N . THR A 1 333 ? -16.035 -1.681 32.777 1.00 97.81 333 THR A N 1
ATOM 2553 C CA . THR A 1 333 ? -16.062 -0.478 33.611 1.00 97.81 333 THR A CA 1
ATOM 2554 C C . THR A 1 333 ? -14.638 0.030 33.776 1.00 97.81 333 THR A C 1
ATOM 2556 O O . THR A 1 333 ? -13.744 -0.740 34.132 1.00 97.81 333 THR A O 1
ATOM 2559 N N . ALA A 1 334 ? -14.423 1.320 33.525 1.00 96.19 334 ALA A N 1
ATOM 2560 C CA . ALA A 1 334 ? -13.133 1.953 33.744 1.00 96.19 334 ALA A CA 1
ATOM 2561 C C . ALA A 1 334 ? -12.735 1.884 35.232 1.00 96.19 334 ALA A C 1
ATOM 2563 O O . ALA A 1 334 ? -13.591 2.058 36.109 1.00 96.19 334 ALA A O 1
ATOM 2564 N N . PRO A 1 335 ? -11.446 1.662 35.549 1.00 96.06 335 PRO A N 1
ATOM 2565 C CA . PRO A 1 335 ? -10.951 1.765 36.917 1.00 96.06 335 PRO A CA 1
ATOM 2566 C C . PRO A 1 335 ? -11.247 3.135 37.537 1.00 96.06 335 PRO A C 1
ATOM 2568 O O . PRO A 1 335 ? -11.358 4.141 36.836 1.00 96.06 335 PRO A O 1
ATOM 2571 N N . ALA A 1 336 ? -11.324 3.192 38.869 1.00 94.06 336 ALA A N 1
ATOM 2572 C CA . ALA A 1 336 ? -11.567 4.442 39.584 1.00 94.06 336 ALA A CA 1
ATOM 2573 C C . ALA A 1 336 ? -10.560 5.532 39.170 1.00 94.06 336 ALA A C 1
ATOM 2575 O O . ALA A 1 336 ? -9.348 5.322 39.222 1.00 94.06 336 ALA A O 1
ATOM 2576 N N . GLY A 1 337 ? -11.077 6.694 38.763 1.00 90.88 337 GLY A N 1
ATOM 2577 C CA . GLY A 1 337 ? -10.269 7.831 38.311 1.00 90.88 337 GLY A CA 1
ATOM 2578 C C . GLY A 1 337 ? -9.780 7.755 36.862 1.00 90.88 337 GLY A C 1
ATOM 2579 O O . GLY A 1 337 ? -9.029 8.637 36.460 1.00 90.88 337 GLY A O 1
ATOM 2580 N N . ARG A 1 338 ? -10.193 6.745 36.085 1.00 92.56 338 ARG A N 1
ATOM 2581 C CA . ARG A 1 338 ? -9.890 6.619 34.652 1.00 92.56 338 ARG A CA 1
ATOM 2582 C C . ARG A 1 338 ? -11.144 6.669 33.794 1.00 92.56 338 ARG A C 1
ATOM 2584 O O . ARG A 1 338 ? -12.260 6.486 34.284 1.00 92.56 338 ARG A O 1
ATOM 2591 N N . THR A 1 339 ? -10.943 6.877 32.499 1.00 93.62 339 THR A N 1
ATOM 2592 C CA . THR A 1 339 ? -12.002 6.801 31.484 1.00 93.62 339 THR A CA 1
ATOM 2593 C C . THR A 1 339 ? -11.632 5.808 30.394 1.00 93.62 339 THR A C 1
ATOM 2595 O O . THR A 1 339 ? -10.470 5.436 30.242 1.00 93.62 339 THR A O 1
ATOM 2598 N N . ILE A 1 340 ? -12.630 5.345 29.647 1.00 96.06 340 ILE A N 1
ATOM 2599 C CA . ILE A 1 340 ? -12.409 4.607 28.409 1.00 96.06 340 ILE A CA 1
ATOM 2600 C C . ILE A 1 340 ? -12.089 5.644 27.333 1.00 96.06 340 ILE A C 1
ATOM 2602 O O . ILE A 1 340 ? -12.940 6.464 26.982 1.00 96.06 340 ILE A O 1
ATOM 2606 N N . ILE A 1 341 ? -10.852 5.618 26.846 1.00 92.00 341 ILE A N 1
ATOM 2607 C CA . ILE A 1 341 ? -10.340 6.560 25.844 1.00 92.00 341 ILE A CA 1
ATOM 2608 C C . ILE A 1 341 ? -10.333 5.969 24.435 1.00 92.00 341 ILE A C 1
ATOM 2610 O O . ILE A 1 341 ? -10.263 6.716 23.470 1.00 92.00 341 ILE A O 1
ATOM 2614 N N . ALA A 1 342 ? -10.409 4.648 24.306 1.00 93.12 342 ALA A N 1
ATOM 2615 C CA . ALA A 1 342 ? -10.418 3.939 23.031 1.00 93.12 342 ALA A CA 1
ATOM 2616 C C . ALA A 1 342 ? -10.984 2.527 23.225 1.00 93.12 342 ALA A C 1
ATOM 2618 O O . ALA A 1 342 ? -11.298 2.125 24.354 1.00 93.12 342 ALA A O 1
ATOM 2619 N N . PHE A 1 343 ? -11.061 1.758 22.142 1.00 95.88 343 PHE A N 1
ATOM 2620 C CA . PHE A 1 343 ? -11.402 0.343 22.192 1.00 95.88 343 PHE A CA 1
ATOM 2621 C C . PHE A 1 343 ? -10.228 -0.533 21.759 1.00 95.88 343 PHE A C 1
ATOM 2623 O O . PHE A 1 343 ? -9.380 -0.151 20.954 1.00 95.88 343 PHE A O 1
ATOM 2630 N N . SER A 1 344 ? -10.204 -1.738 22.310 1.00 95.06 344 SER A N 1
ATOM 2631 C CA . SER A 1 344 ? -9.385 -2.843 21.826 1.00 95.06 344 SER A CA 1
ATOM 2632 C C . SER A 1 344 ? -10.255 -4.085 21.725 1.00 95.06 344 SER A C 1
ATOM 2634 O O . SER A 1 344 ? -11.339 -4.147 22.313 1.00 95.06 344 SER A O 1
ATOM 2636 N N . GLY A 1 345 ? -9.824 -5.079 20.965 1.00 94.88 345 GLY A N 1
ATOM 2637 C CA . GLY A 1 345 ? -10.632 -6.268 20.780 1.00 94.88 345 GLY A CA 1
ATOM 2638 C C . GLY A 1 345 ? -10.243 -7.075 19.568 1.00 94.88 345 GLY A C 1
ATOM 2639 O O . GLY A 1 345 ? -9.081 -7.124 19.167 1.00 94.88 345 GLY A O 1
ATOM 2640 N N . GLN A 1 346 ? -11.246 -7.755 19.029 1.00 92.75 346 GLN A N 1
ATOM 2641 C CA . GLN A 1 346 ? -11.105 -8.644 17.896 1.00 92.75 346 GLN A CA 1
ATOM 2642 C C . GLN A 1 346 ? -12.300 -8.486 16.962 1.00 92.75 346 GLN A C 1
ATOM 2644 O O . GLN A 1 346 ? -13.438 -8.357 17.415 1.00 92.75 346 GLN A O 1
ATOM 2649 N N . THR A 1 347 ? -12.054 -8.522 15.663 1.00 90.62 347 THR A N 1
ATOM 2650 C CA . THR A 1 347 ? -13.080 -8.766 14.645 1.00 90.62 347 THR A CA 1
ATOM 2651 C C . THR A 1 347 ? -12.914 -10.187 14.143 1.00 90.62 347 THR A C 1
ATOM 2653 O O . THR A 1 347 ? -11.843 -10.757 14.310 1.00 90.62 347 THR A O 1
ATOM 2656 N N . CYS A 1 348 ? -13.937 -10.785 13.545 1.00 86.56 348 CYS A N 1
ATOM 2657 C CA . CYS A 1 348 ? -13.804 -12.083 12.903 1.00 86.56 348 CYS A CA 1
ATOM 2658 C C . CYS A 1 348 ? -14.579 -12.181 11.595 1.00 86.56 348 CYS A C 1
ATOM 2660 O O . CYS A 1 348 ? -15.518 -11.420 11.345 1.00 86.56 348 CYS A O 1
ATOM 2662 N N . TYR A 1 349 ? -14.166 -13.150 10.789 1.00 81.94 349 TYR A N 1
ATOM 2663 C CA . TYR A 1 349 ? -14.797 -13.528 9.537 1.00 81.94 349 TYR A CA 1
ATOM 2664 C C . TYR A 1 349 ? -15.964 -14.498 9.779 1.00 81.94 349 TYR A C 1
ATOM 2666 O O . TYR A 1 349 ? -15.813 -15.506 10.473 1.00 81.94 349 TYR A O 1
ATOM 2674 N N . VAL A 1 350 ? -17.124 -14.224 9.175 1.00 77.88 350 VAL A N 1
ATOM 2675 C CA . VAL A 1 350 ? -18.321 -15.076 9.269 1.00 77.88 350 VAL A CA 1
ATOM 2676 C C . VAL A 1 350 ? -18.856 -15.413 7.880 1.00 77.88 350 VAL A C 1
ATOM 2678 O O . VAL A 1 350 ? -19.231 -14.524 7.114 1.00 77.88 350 VAL A O 1
ATOM 2681 N N . ASN A 1 351 ? -18.948 -16.712 7.579 1.00 69.12 351 ASN A N 1
ATOM 2682 C CA . ASN A 1 351 ? -19.610 -17.227 6.379 1.00 69.12 351 ASN A CA 1
ATOM 2683 C C . ASN A 1 351 ? -21.133 -17.160 6.532 1.00 69.12 351 ASN A C 1
ATOM 2685 O O . ASN A 1 351 ? -21.691 -17.655 7.510 1.00 69.12 351 ASN A O 1
ATOM 2689 N N . LEU A 1 352 ? -21.816 -16.604 5.536 1.00 66.81 352 LEU A N 1
ATOM 2690 C CA . LEU A 1 352 ? -23.270 -16.454 5.526 1.00 66.81 352 LEU A CA 1
ATOM 2691 C C . LEU A 1 352 ? -23.927 -17.578 4.715 1.00 66.81 352 LEU A C 1
ATOM 2693 O O . LEU A 1 352 ? -23.382 -18.041 3.711 1.00 66.81 352 LEU A O 1
ATOM 2697 N N . ALA A 1 353 ? -25.152 -17.968 5.085 1.00 51.50 353 ALA A N 1
ATOM 2698 C CA . ALA A 1 353 ? -25.883 -19.068 4.436 1.00 51.50 353 ALA A CA 1
ATOM 2699 C C . ALA A 1 353 ? -26.097 -18.906 2.914 1.00 51.50 353 ALA A C 1
ATOM 2701 O O . ALA A 1 353 ? -26.320 -19.897 2.223 1.00 51.50 353 ALA A O 1
ATOM 2702 N N . GLY A 1 354 ? -26.023 -17.680 2.384 1.00 52.16 354 GLY A N 1
ATOM 2703 C CA . GLY A 1 354 ? -26.150 -17.383 0.952 1.00 52.16 354 GLY A CA 1
ATOM 2704 C C . GLY A 1 354 ? -24.860 -17.523 0.132 1.00 52.16 354 GLY A C 1
ATOM 2705 O O . GLY A 1 354 ? -24.873 -17.181 -1.046 1.00 52.16 354 GLY A O 1
ATOM 2706 N N . GLY A 1 355 ? -23.753 -17.978 0.731 1.00 40.69 355 GLY A N 1
ATOM 2707 C CA . GLY A 1 355 ? -22.455 -18.093 0.050 1.00 40.69 355 GLY A CA 1
ATOM 2708 C C . GLY A 1 355 ? -21.642 -16.791 -0.004 1.00 40.69 355 GLY A C 1
ATOM 2709 O O . GLY A 1 355 ? -20.708 -16.693 -0.793 1.00 40.69 355 GLY A O 1
ATOM 2710 N N . GLY A 1 356 ? -21.995 -15.799 0.819 1.00 56.06 356 GLY A N 1
ATOM 2711 C CA . GLY A 1 356 ? -21.206 -14.583 1.059 1.00 56.06 356 GLY A CA 1
ATOM 2712 C C . GLY A 1 356 ? -20.525 -14.601 2.430 1.00 56.06 356 GLY A C 1
ATOM 2713 O O . GLY A 1 356 ? -20.648 -15.575 3.172 1.00 56.06 356 GLY A O 1
ATOM 2714 N N . PHE A 1 357 ? -19.853 -13.509 2.793 1.00 69.25 357 PHE A N 1
ATOM 2715 C CA . PHE A 1 357 ? -19.218 -13.353 4.104 1.00 69.25 357 PHE A CA 1
ATOM 2716 C C . PHE A 1 357 ? -19.404 -11.946 4.679 1.00 69.25 357 PHE A C 1
ATOM 2718 O O . PHE A 1 357 ? -19.694 -11.006 3.938 1.00 69.25 357 PHE A O 1
ATOM 2725 N N . SER A 1 358 ? -19.210 -11.808 5.991 1.00 75.12 358 SER A N 1
ATOM 2726 C CA . SER A 1 358 ? -19.118 -10.518 6.684 1.00 75.12 358 SER A CA 1
ATOM 2727 C C . SER A 1 358 ? -17.956 -10.515 7.677 1.00 75.12 358 SER A C 1
ATOM 2729 O O . SER A 1 358 ? -17.584 -11.562 8.208 1.00 75.12 358 SER A O 1
ATOM 2731 N N . TRP A 1 359 ? -17.412 -9.329 7.939 1.00 84.50 359 TRP A N 1
ATOM 2732 C CA . TRP A 1 359 ? -16.550 -9.081 9.090 1.00 84.50 359 TRP A CA 1
ATOM 2733 C C . TRP A 1 359 ? -17.398 -8.474 10.194 1.00 84.50 359 TRP A C 1
ATOM 2735 O O . TRP A 1 359 ? -18.118 -7.505 9.961 1.00 84.50 359 TRP A O 1
ATOM 2745 N N . VAL A 1 360 ? -17.326 -9.048 11.387 1.00 92.25 360 VAL A N 1
ATOM 2746 C CA . VAL A 1 360 ? -18.109 -8.592 12.539 1.00 92.25 360 VAL A CA 1
ATOM 2747 C C . VAL A 1 360 ? -17.225 -8.521 13.766 1.00 92.25 360 VAL A C 1
ATOM 2749 O O . VAL A 1 360 ? -16.162 -9.141 13.825 1.00 92.25 360 VAL A O 1
ATOM 2752 N N . LEU A 1 361 ? -17.652 -7.767 14.764 1.00 95.25 361 LEU A N 1
ATOM 2753 C CA . LEU A 1 361 ? -16.931 -7.685 16.021 1.00 95.25 361 LEU A CA 1
ATOM 2754 C C . LEU A 1 361 ? -17.054 -9.020 16.775 1.00 95.25 361 LEU A C 1
ATOM 2756 O O . LEU A 1 361 ? -18.156 -9.537 16.931 1.00 95.25 361 LEU A O 1
ATOM 2760 N N . SER A 1 362 ? -15.945 -9.590 17.247 1.00 94.44 362 SER A N 1
ATOM 2761 C CA . SER A 1 362 ? -15.923 -10.862 17.989 1.00 94.44 362 SER A CA 1
ATOM 2762 C C . SER A 1 362 ? -15.515 -10.714 19.447 1.00 94.44 362 SER A C 1
ATOM 2764 O O . SER A 1 362 ? -15.982 -11.471 20.297 1.00 94.44 362 SER A O 1
ATOM 2766 N N . GLN A 1 363 ? -14.712 -9.697 19.761 1.00 95.88 363 GLN A N 1
ATOM 2767 C CA . GLN A 1 363 ? -14.394 -9.293 21.127 1.00 95.88 363 GLN A CA 1
ATOM 2768 C C . GLN A 1 363 ? -14.250 -7.780 21.211 1.00 95.88 363 GLN A C 1
ATOM 2770 O O . GLN A 1 363 ? -13.826 -7.132 20.255 1.00 95.88 363 GLN A O 1
ATOM 2775 N N . ILE A 1 364 ? -14.548 -7.220 22.380 1.00 97.62 364 ILE A N 1
ATOM 2776 C CA . ILE A 1 364 ? -14.345 -5.800 22.650 1.00 97.62 364 ILE A CA 1
ATOM 2777 C C . ILE A 1 364 ? -14.018 -5.556 24.122 1.00 97.62 364 ILE A C 1
ATOM 2779 O O . ILE A 1 364 ? -14.561 -6.197 25.025 1.00 97.62 364 ILE A O 1
ATOM 2783 N N . ASN A 1 365 ? -13.124 -4.604 24.353 1.00 97.44 365 ASN A N 1
ATOM 2784 C CA . ASN A 1 365 ? -12.708 -4.121 25.654 1.00 97.44 365 ASN A CA 1
ATOM 2785 C C . ASN A 1 365 ? -12.425 -2.609 25.599 1.00 97.44 365 ASN A C 1
ATOM 2787 O O . ASN A 1 365 ? -12.309 -2.019 24.525 1.00 97.44 365 ASN A O 1
ATOM 2791 N N . GLY A 1 366 ? -12.341 -1.975 26.767 1.00 96.00 366 GLY A N 1
ATOM 2792 C CA . GLY A 1 366 ? -11.974 -0.568 26.895 1.00 96.00 366 GLY A CA 1
ATOM 2793 C C . GLY A 1 366 ? -10.466 -0.389 27.051 1.00 96.00 366 GLY A C 1
ATOM 2794 O O . GLY A 1 366 ? -9.830 -1.091 27.836 1.00 96.00 366 GLY A O 1
ATOM 2795 N N . VAL A 1 367 ? -9.908 0.597 26.352 1.00 94.25 367 VAL A N 1
ATOM 2796 C CA . VAL A 1 367 ? -8.571 1.136 26.630 1.00 94.25 367 VAL A CA 1
ATOM 2797 C C . VAL A 1 367 ? -8.722 2.258 27.650 1.00 94.25 367 VAL A C 1
ATOM 2799 O O . VAL A 1 367 ? -9.532 3.164 27.454 1.00 94.25 367 VAL A O 1
ATOM 2802 N N . PHE A 1 368 ? -7.960 2.203 28.742 1.00 93.44 368 PHE A N 1
ATOM 2803 C CA . PHE A 1 368 ? -8.129 3.119 29.873 1.00 93.44 368 PHE A CA 1
ATOM 2804 C C . PHE A 1 368 ? -7.054 4.205 29.915 1.00 93.44 368 PHE A C 1
ATOM 2806 O O . PHE A 1 368 ? -5.865 3.886 29.989 1.00 93.44 368 PHE A O 1
ATOM 2813 N N . GLY A 1 369 ? -7.496 5.462 29.964 1.00 86.62 369 GLY A N 1
ATOM 2814 C CA . GLY A 1 369 ? -6.666 6.665 30.080 1.00 86.62 369 GLY A CA 1
ATOM 2815 C C . GLY A 1 369 ? -6.916 7.436 31.359 1.00 86.62 369 GLY A C 1
ATOM 2816 O O . GLY A 1 369 ? -8.078 7.424 31.843 1.00 86.62 369 GLY A O 1
#

Sequence (369 aa):
MSNPSSPTLQTSNTYLAQQVLDARAQNPDITIFALLAYTQEITNDLQTIINNPALLTTFATNVANFLANNDLNGFDIDWEQPTSQLSHKQCGQWLNALGKAFGDTYYLAISASSNQSGNVNNLNADAVNANVDVFNLQSYWVSNPSVFIAHGINADLLGFGAYLESGVTALYASQQYAAGIQYQSKQYPYQTMMSWRLDSSNWPFEQSQQLLMRPYLTGQPDVVVFDDGAILNAQTTPTIIQSIVIRSGDVVDAIQCTNASSDGSYVVQLLQHGGDGGNGNNPINLTNGLTAFSYVTGYWYGQNVVVQITINGTSYPATINPNVVDTQNFQVTAPAGRTIIAFSGQTCYVNLAGGGFSWVLSQINGVFG

Foldseek 3Di:
DPDLVQDADDQDDPVLLVVVVVVCVVPVPDAAEAEDDADPVVLVSLVSQLVDLVSLLNNLLNVLVSCVSSVHAEYEYAQDPPNLVQALVSLLSNLVSNQVNCPPRHAYEYEFADQDPSRQNRHNQVSCQVRHQAYEYPVVRHVAPCSNVVSVHDLLRYAYEAECVVVDALVNSLVVQVQAHDDPNDGGHHNYYHYPDCPDPQNQRRVLRVLVNVCSVVVDDLKDWDDCVVVQVPDPAHWAWFWKKWFADLATAWIWTWIAGPVRPDIDTHDIAGWPDHDIDDIDGDPPHAFKWKWKWFADLRAIFTRWIGGPNQIGVNDHRPRTPDMDMDMAGAPPPKHQRDKIAMWGWHQDPVRDITIGHRTIYGDID